Protein AF-U5S426-F1 (afdb_monomer)

Mean predicted aligned error: 4.06 Å

Structure (mmCIF, N/CA/C/O backbone):
data_AF-U5S426-F1
#
_entry.id   AF-U5S426-F1
#
loop_
_atom_site.group_PDB
_atom_site.id
_atom_site.type_symbol
_atom_site.label_atom_id
_atom_site.label_alt_id
_atom_site.label_comp_id
_atom_site.label_asym_id
_atom_site.label_entity_id
_atom_site.label_seq_id
_atom_site.pdbx_PDB_ins_code
_atom_site.Cartn_x
_atom_site.Cartn_y
_atom_site.Cartn_z
_atom_site.occupancy
_atom_site.B_iso_or_equiv
_atom_site.auth_seq_id
_atom_site.auth_comp_id
_atom_site.auth_asym_id
_atom_site.auth_atom_id
_atom_site.pdbx_PDB_model_num
ATOM 1 N N . LEU A 1 1 ? -4.060 -4.100 -27.455 1.00 95.88 1 LEU A N 1
ATOM 2 C CA . LEU A 1 1 ? -4.833 -3.205 -26.566 1.00 95.88 1 LEU A CA 1
ATOM 3 C C . LEU A 1 1 ? -4.532 -3.560 -25.115 1.00 95.88 1 LEU A C 1
ATOM 5 O O . LEU A 1 1 ? -4.058 -2.721 -24.366 1.00 95.88 1 LEU A O 1
ATOM 9 N N . ASP A 1 2 ? -4.716 -4.830 -24.790 1.00 97.31 2 ASP A N 1
ATOM 10 C CA . ASP A 1 2 ? -4.615 -5.487 -23.488 1.00 97.31 2 ASP A CA 1
ATOM 11 C C . ASP A 1 2 ? -3.316 -5.150 -22.739 1.00 97.31 2 ASP A C 1
ATOM 13 O O . ASP A 1 2 ? -3.371 -4.768 -21.579 1.00 97.31 2 ASP A O 1
ATOM 17 N N . GLU A 1 3 ? -2.159 -5.170 -23.410 1.00 97.69 3 GLU A N 1
ATOM 18 C CA . GLU A 1 3 ? -0.875 -4.784 -22.795 1.00 97.69 3 GLU A CA 1
ATOM 19 C C . GLU A 1 3 ? -0.825 -3.319 -22.332 1.00 97.69 3 GLU A C 1
ATOM 21 O O . GLU A 1 3 ? -0.208 -3.010 -21.317 1.00 97.69 3 GLU A O 1
ATOM 26 N N . ALA A 1 4 ? -1.503 -2.405 -23.034 1.00 98.19 4 ALA A N 1
ATOM 27 C CA . ALA A 1 4 ? -1.589 -1.003 -22.620 1.00 98.19 4 ALA A CA 1
ATOM 28 C C . ALA A 1 4 ? -2.577 -0.814 -21.455 1.00 98.19 4 ALA A C 1
ATOM 30 O O . ALA A 1 4 ? -2.339 0.018 -20.583 1.00 98.19 4 ALA A O 1
ATOM 31 N N . LEU A 1 5 ? -3.647 -1.619 -21.406 1.00 98.06 5 LEU A N 1
ATOM 32 C CA . LEU A 1 5 ? -4.554 -1.691 -20.256 1.00 98.06 5 LEU A CA 1
ATOM 33 C C . LEU A 1 5 ? -3.826 -2.241 -19.019 1.00 98.06 5 LEU A C 1
ATOM 35 O O . LEU A 1 5 ? -3.910 -1.648 -17.950 1.00 98.06 5 LEU A O 1
ATOM 39 N N . ASN A 1 6 ? -3.065 -3.325 -19.178 1.00 97.81 6 ASN A N 1
ATOM 40 C CA . ASN A 1 6 ? -2.233 -3.933 -18.140 1.00 97.81 6 ASN A CA 1
ATOM 41 C C . ASN A 1 6 ? -1.168 -2.944 -17.630 1.00 97.81 6 ASN A C 1
ATOM 43 O O . ASN A 1 6 ? -1.104 -2.679 -16.432 1.00 97.81 6 ASN A O 1
ATOM 47 N N . ALA A 1 7 ? -0.405 -2.307 -18.526 1.00 97.06 7 ALA A N 1
ATOM 48 C CA . ALA A 1 7 ? 0.576 -1.286 -18.153 1.00 97.06 7 ALA A CA 1
ATOM 49 C C . ALA A 1 7 ? -0.055 -0.095 -17.405 1.00 97.06 7 ALA A C 1
ATOM 51 O O . ALA A 1 7 ? 0.490 0.348 -16.397 1.00 97.06 7 ALA A O 1
ATOM 52 N N . GLY A 1 8 ? -1.219 0.392 -17.854 1.00 97.62 8 GLY A N 1
ATOM 53 C CA . GLY A 1 8 ? -1.959 1.452 -17.164 1.00 97.62 8 GLY A CA 1
ATOM 54 C C . GLY A 1 8 ? -2.484 1.026 -15.789 1.00 97.62 8 GLY A C 1
ATOM 55 O O . GLY A 1 8 ? -2.439 1.812 -14.847 1.00 97.62 8 GLY A O 1
ATOM 56 N N . ALA A 1 9 ? -2.928 -0.225 -15.647 1.00 97.62 9 ALA A N 1
ATOM 57 C CA . ALA A 1 9 ? -3.447 -0.754 -14.392 1.00 97.62 9 ALA A CA 1
ATOM 58 C C . ALA A 1 9 ? -2.362 -0.922 -13.315 1.00 97.62 9 ALA A C 1
ATOM 60 O O . ALA A 1 9 ? -2.622 -0.644 -12.148 1.00 97.62 9 ALA A O 1
ATOM 61 N N . TRP A 1 10 ? -1.141 -1.317 -13.690 1.00 95.75 10 TRP A N 1
ATOM 62 C CA . TRP A 1 10 ? 0.000 -1.447 -12.769 1.00 95.75 10 TRP A CA 1
ATOM 63 C C . TRP A 1 10 ? 0.750 -0.129 -12.480 1.00 95.75 10 TRP A C 1
ATOM 65 O O . TRP A 1 10 ? 1.661 -0.119 -11.648 1.00 95.75 10 TRP A O 1
ATOM 75 N N . ALA A 1 11 ? 0.405 0.974 -13.155 1.00 95.38 11 ALA A N 1
ATOM 76 C CA . ALA A 1 11 ? 1.208 2.199 -13.154 1.00 95.38 11 ALA A CA 1
ATOM 77 C C . ALA A 1 11 ? 1.465 2.776 -11.749 1.00 95.38 11 ALA A C 1
ATOM 79 O O . ALA A 1 11 ? 2.597 3.138 -11.436 1.00 95.38 11 ALA A O 1
ATOM 80 N N . VAL A 1 12 ? 0.458 2.818 -10.866 1.00 95.06 12 VAL A N 1
ATOM 81 C CA . VAL A 1 12 ? 0.627 3.418 -9.528 1.00 95.06 12 VAL A CA 1
ATOM 82 C C . VAL A 1 12 ? 1.546 2.570 -8.643 1.00 95.06 12 VAL A C 1
ATOM 84 O O . VAL A 1 12 ? 2.399 3.121 -7.944 1.00 95.06 12 VAL A O 1
ATOM 87 N N . GLU A 1 13 ? 1.447 1.239 -8.711 1.00 91.94 13 GLU A N 1
ATOM 88 C CA . GLU A 1 13 ? 2.306 0.349 -7.919 1.00 91.94 13 GLU A CA 1
ATOM 89 C C . GLU A 1 13 ? 3.783 0.403 -8.362 1.00 91.94 13 GLU A C 1
ATOM 91 O O . GLU A 1 13 ? 4.688 0.374 -7.518 1.00 91.94 13 GLU A O 1
ATOM 96 N N . PH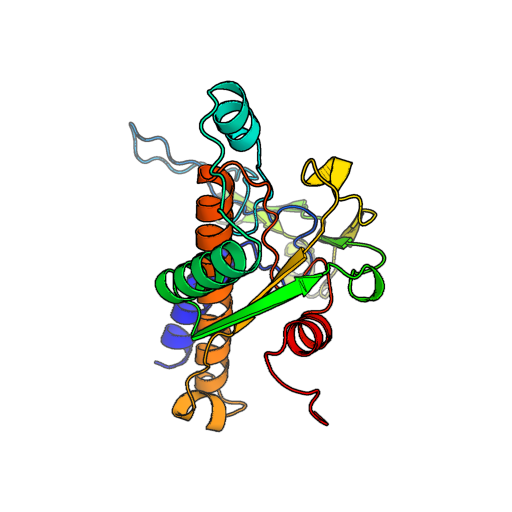E A 1 14 ? 4.047 0.523 -9.669 1.00 89.56 14 PHE A N 1
ATOM 97 C CA . PHE A 1 14 ? 5.416 0.636 -10.185 1.00 89.56 14 PHE A CA 1
ATOM 98 C C . PHE A 1 14 ? 6.024 2.037 -10.013 1.00 89.56 14 PHE A C 1
ATOM 100 O O . PHE A 1 14 ? 7.182 2.129 -9.601 1.00 89.56 14 PHE A O 1
ATOM 107 N N . ASP A 1 15 ? 5.272 3.108 -10.285 1.00 90.56 15 ASP A N 1
ATOM 108 C CA . ASP A 1 15 ? 5.817 4.474 -10.303 1.00 90.56 15 ASP A CA 1
ATOM 109 C C . ASP A 1 15 ? 5.769 5.176 -8.930 1.00 90.56 15 ASP A C 1
ATOM 111 O O . ASP A 1 15 ? 6.645 5.995 -8.636 1.00 90.56 15 ASP A O 1
ATOM 115 N N . TYR A 1 16 ? 4.788 4.855 -8.070 1.00 91.94 16 TYR A N 1
ATOM 116 C CA . TYR A 1 16 ? 4.516 5.607 -6.831 1.00 91.94 16 TYR A CA 1
ATOM 117 C C . TYR A 1 16 ? 4.506 4.770 -5.539 1.00 91.94 16 TYR A C 1
ATOM 119 O O . TYR A 1 16 ? 4.919 5.279 -4.492 1.00 91.94 16 TYR A O 1
ATOM 127 N N . SER A 1 17 ? 4.100 3.496 -5.562 1.00 88.00 17 SER A N 1
ATOM 128 C CA . SER A 1 17 ? 4.201 2.639 -4.366 1.00 88.00 17 SER A CA 1
ATOM 129 C C . SER A 1 17 ? 5.635 2.209 -4.052 1.00 88.00 17 SER A C 1
ATOM 131 O O . SER A 1 17 ? 6.032 2.217 -2.889 1.00 88.00 17 SER A O 1
ATOM 133 N N . GLY A 1 18 ? 6.406 1.815 -5.073 1.00 77.06 18 GLY A N 1
ATOM 134 C CA . GLY A 1 18 ? 7.733 1.201 -4.910 1.00 77.06 18 GLY A CA 1
ATOM 135 C C . GLY A 1 18 ? 7.744 -0.335 -4.961 1.00 77.06 18 GLY A C 1
ATOM 136 O O . GLY A 1 18 ? 8.669 -0.947 -4.432 1.00 77.06 18 GLY A O 1
ATOM 137 N N . PHE A 1 19 ? 6.734 -0.950 -5.592 1.00 72.75 19 PHE A N 1
ATOM 138 C CA . PHE A 1 19 ? 6.561 -2.397 -5.799 1.00 72.75 19 PHE A CA 1
ATOM 139 C C . PHE A 1 19 ? 6.779 -3.277 -4.551 1.00 72.75 19 PHE A C 1
ATOM 141 O O . PHE A 1 19 ? 7.810 -3.936 -4.362 1.00 72.75 19 PHE A O 1
ATOM 148 N N . ASN A 1 20 ? 5.768 -3.322 -3.690 1.00 70.31 20 ASN A N 1
ATOM 149 C CA . ASN A 1 20 ? 5.920 -3.766 -2.310 1.00 70.31 20 ASN A CA 1
ATOM 150 C C . ASN A 1 20 ? 5.863 -5.300 -2.111 1.00 70.31 20 ASN A C 1
ATOM 152 O O . ASN A 1 20 ? 6.147 -5.800 -1.028 1.00 70.31 20 ASN A O 1
ATOM 156 N N . ALA A 1 21 ? 5.574 -6.085 -3.156 1.00 61.72 21 ALA A N 1
ATOM 157 C CA . ALA A 1 21 ? 5.544 -7.554 -3.071 1.00 61.72 21 ALA A CA 1
ATOM 158 C C . ALA A 1 21 ? 6.927 -8.222 -2.981 1.00 61.72 21 ALA A C 1
ATOM 160 O O . ALA A 1 21 ? 7.046 -9.343 -2.493 1.00 61.72 21 ALA A O 1
ATOM 161 N N . ALA A 1 22 ? 7.984 -7.558 -3.452 1.00 51.78 22 ALA A N 1
ATOM 162 C CA . ALA A 1 22 ? 9.330 -8.120 -3.443 1.00 51.78 22 ALA A CA 1
ATOM 163 C C . ALA A 1 22 ? 10.361 -7.045 -3.097 1.00 51.78 22 ALA A C 1
ATOM 165 O O . ALA A 1 22 ? 11.009 -6.485 -3.983 1.00 51.78 22 ALA A O 1
ATOM 166 N N . GLY A 1 23 ? 10.542 -6.799 -1.801 1.00 55.59 23 GLY A N 1
ATOM 167 C CA . GLY A 1 23 ? 11.655 -6.002 -1.294 1.00 55.59 23 GLY A CA 1
ATOM 168 C C . GLY A 1 23 ? 11.353 -4.527 -1.031 1.00 55.59 23 GLY A C 1
ATOM 169 O O . GLY A 1 23 ? 12.242 -3.709 -1.271 1.00 55.59 23 GLY A O 1
ATOM 170 N N . GLY A 1 24 ? 10.156 -4.184 -0.544 1.00 64.06 24 GLY A N 1
ATOM 171 C CA . GLY A 1 24 ? 9.840 -2.821 -0.106 1.00 64.06 24 GLY A CA 1
ATOM 172 C C . GLY A 1 24 ? 10.566 -2.409 1.177 1.00 64.06 24 GLY A C 1
ATOM 173 O O . GLY A 1 24 ? 11.100 -1.302 1.235 1.00 64.06 24 GLY A O 1
ATOM 174 N N . GLY A 1 25 ? 10.676 -3.303 2.167 1.00 70.50 25 GLY A N 1
ATOM 175 C CA . GLY A 1 25 ? 11.249 -3.024 3.494 1.00 70.50 25 GLY A CA 1
ATOM 176 C C . GLY A 1 25 ? 10.447 -1.986 4.302 1.00 70.50 25 GLY A C 1
ATOM 177 O O . GLY A 1 25 ? 9.521 -1.386 3.761 1.00 70.50 25 GLY A O 1
ATOM 178 N N . PRO A 1 26 ? 10.816 -1.710 5.567 1.00 81.31 26 PRO A N 1
ATOM 179 C CA . PRO A 1 26 ? 10.081 -0.763 6.408 1.00 81.31 26 PRO A CA 1
ATOM 180 C C . PRO A 1 26 ? 9.995 0.629 5.759 1.00 81.31 26 PRO A C 1
ATOM 182 O O . PRO A 1 26 ? 11.024 1.264 5.502 1.00 81.31 26 PRO A O 1
ATOM 185 N N . GLY A 1 27 ? 8.771 1.079 5.466 1.00 77.62 27 GLY A N 1
ATOM 186 C CA . GLY A 1 27 ? 8.485 2.307 4.720 1.00 77.62 27 GLY A CA 1
ATOM 187 C C . GLY A 1 27 ? 8.996 2.262 3.273 1.00 77.62 27 GLY A C 1
ATOM 188 O O . GLY A 1 27 ? 10.138 2.646 3.020 1.00 77.62 27 GLY A O 1
ATOM 189 N N . SER A 1 28 ? 8.166 1.807 2.327 1.00 86.12 28 SER A N 1
ATOM 190 C CA . SER A 1 28 ? 8.514 1.644 0.899 1.00 86.12 28 SER A CA 1
ATOM 191 C C . SER A 1 28 ? 9.175 2.885 0.281 1.00 86.12 28 SER A C 1
ATOM 193 O O . SER A 1 28 ? 8.778 4.007 0.600 1.00 86.12 28 SER A O 1
ATOM 195 N N . VAL A 1 29 ? 10.104 2.706 -0.666 1.00 88.69 29 VAL A N 1
ATOM 196 C CA . VAL A 1 29 ? 10.789 3.813 -1.365 1.00 88.69 29 VAL A CA 1
ATOM 197 C C . VAL A 1 29 ? 10.655 3.728 -2.886 1.00 88.69 29 VAL A C 1
ATOM 199 O O . VAL A 1 29 ? 10.695 2.643 -3.463 1.00 88.69 29 VAL A O 1
ATOM 202 N N . ILE A 1 30 ? 10.562 4.891 -3.529 1.00 91.38 30 ILE A N 1
ATOM 203 C CA . ILE A 1 30 ? 10.605 5.081 -4.986 1.00 91.38 30 ILE A CA 1
ATOM 204 C C . ILE A 1 30 ? 11.870 5.853 -5.392 1.00 91.38 30 ILE A C 1
ATOM 206 O O . ILE A 1 30 ? 12.551 6.442 -4.549 1.00 91.38 30 ILE A O 1
ATOM 210 N N . THR A 1 31 ? 12.204 5.832 -6.688 1.00 92.25 31 THR A N 1
ATOM 211 C CA . THR A 1 31 ? 13.440 6.439 -7.232 1.00 92.25 31 THR A CA 1
ATOM 212 C C . THR A 1 31 ? 13.191 7.468 -8.354 1.00 92.25 31 THR A C 1
ATOM 214 O O . THR A 1 31 ? 13.692 7.303 -9.470 1.00 92.25 31 THR A O 1
ATOM 217 N N . PRO A 1 32 ? 12.396 8.531 -8.105 1.00 93.88 32 PRO A N 1
ATOM 218 C CA . PRO A 1 32 ? 12.113 9.566 -9.096 1.00 93.88 32 PRO A CA 1
ATOM 219 C C . PRO A 1 32 ? 13.352 10.395 -9.461 1.00 93.88 32 PRO A C 1
ATOM 221 O O . PRO A 1 32 ? 14.311 10.514 -8.698 1.00 93.88 32 PRO A O 1
ATOM 224 N N . TYR A 1 33 ? 13.284 11.037 -10.627 1.00 95.50 33 TYR A N 1
ATOM 225 C CA . TYR A 1 33 ? 14.252 12.041 -11.066 1.00 95.50 33 TYR A CA 1
ATOM 226 C C . TYR A 1 33 ? 13.719 13.435 -10.708 1.00 95.50 33 TYR A C 1
ATOM 228 O O . TYR A 1 33 ? 12.628 13.778 -11.172 1.00 95.50 33 TYR A O 1
ATOM 236 N N . PRO A 1 34 ? 14.442 14.246 -9.914 1.00 96.06 34 PRO A N 1
ATOM 237 C CA . PRO A 1 34 ? 14.042 15.620 -9.626 1.00 96.06 34 PRO A CA 1
ATOM 238 C C . PRO A 1 34 ? 13.840 16.451 -10.898 1.00 96.06 34 PRO A C 1
ATOM 240 O O . PRO A 1 34 ? 14.608 16.329 -11.854 1.00 96.06 34 PRO A O 1
ATOM 243 N N . ILE A 1 35 ? 12.830 17.320 -10.882 1.00 96.62 35 ILE A N 1
ATOM 244 C CA . ILE A 1 35 ? 12.556 18.300 -11.939 1.00 96.62 35 ILE A CA 1
ATOM 245 C C . ILE A 1 35 ? 12.819 19.690 -11.364 1.00 96.62 35 ILE A C 1
ATOM 247 O O . ILE A 1 35 ? 12.328 20.009 -10.281 1.00 96.62 35 ILE A O 1
ATOM 251 N N . ASN A 1 36 ? 13.584 20.521 -12.070 1.00 96.31 36 ASN A N 1
ATOM 252 C CA . ASN A 1 36 ? 13.767 21.922 -11.704 1.00 96.31 36 ASN A CA 1
ATOM 253 C C . ASN A 1 36 ? 12.490 22.714 -12.063 1.00 96.31 36 ASN A C 1
ATOM 255 O O . ASN A 1 36 ? 12.195 22.853 -13.252 1.00 96.31 36 ASN A O 1
ATOM 259 N N . PRO A 1 37 ? 11.739 23.270 -11.091 1.00 96.31 37 PRO A N 1
ATOM 260 C CA . PRO A 1 37 ? 10.465 23.940 -11.365 1.00 96.31 37 PRO A CA 1
ATOM 261 C C . PRO A 1 37 ? 10.613 25.252 -12.152 1.00 96.31 37 PRO A C 1
ATOM 263 O O . PRO A 1 37 ? 9.620 25.760 -12.663 1.00 96.31 37 PRO A O 1
ATOM 266 N N . MET A 1 38 ? 11.830 25.800 -12.265 1.00 97.75 38 MET A N 1
ATOM 267 C CA . MET A 1 38 ? 12.095 27.039 -13.008 1.00 97.75 38 MET A CA 1
ATOM 268 C C . MET A 1 38 ? 12.520 26.803 -14.464 1.00 97.75 38 MET A C 1
ATOM 270 O O . MET A 1 38 ? 12.438 27.731 -15.266 1.00 97.75 38 MET A O 1
ATOM 274 N N . THR A 1 39 ? 12.977 25.595 -14.818 1.00 97.38 39 THR A N 1
ATOM 275 C CA . THR A 1 39 ? 13.470 25.267 -16.174 1.00 97.38 39 THR A CA 1
ATOM 276 C C . THR A 1 39 ? 12.798 24.047 -16.810 1.00 97.38 39 THR A C 1
ATOM 278 O O . THR A 1 39 ? 12.993 23.803 -17.997 1.00 97.38 39 THR A O 1
ATOM 281 N N . ASN A 1 40 ? 12.011 23.275 -16.049 1.00 96.38 40 ASN A N 1
ATOM 282 C CA . ASN A 1 40 ? 11.496 21.944 -16.408 1.00 96.38 40 ASN A CA 1
ATOM 283 C C . ASN A 1 40 ? 12.577 20.904 -16.776 1.00 96.38 40 ASN A C 1
ATOM 285 O O . ASN A 1 40 ? 12.259 19.820 -17.269 1.00 96.38 40 ASN A O 1
ATOM 289 N N . GLU A 1 41 ? 13.853 21.182 -16.498 1.00 96.69 41 GLU A N 1
ATOM 290 C CA . GLU A 1 41 ? 14.933 20.215 -16.688 1.00 96.69 41 GLU A CA 1
ATOM 291 C C . GLU A 1 41 ? 14.800 19.069 -15.680 1.00 96.69 41 GLU A C 1
ATOM 293 O O . GLU A 1 41 ? 14.651 19.290 -14.475 1.00 96.69 41 GLU A O 1
ATOM 298 N N . ILE A 1 42 ? 14.874 17.835 -16.179 1.00 95.75 42 ILE A N 1
ATOM 299 C CA . ILE A 1 42 ? 14.791 16.618 -15.367 1.00 95.75 42 ILE A CA 1
ATOM 300 C C . ILE A 1 42 ? 16.205 16.084 -15.141 1.00 95.75 42 ILE A C 1
ATOM 302 O O . ILE A 1 42 ? 16.933 15.834 -16.103 1.00 95.75 42 ILE A O 1
ATOM 306 N N . ALA A 1 43 ? 16.580 15.868 -13.882 1.00 95.69 43 ALA A N 1
ATOM 307 C CA . ALA A 1 43 ? 17.900 15.378 -13.507 1.00 95.69 43 ALA A CA 1
ATOM 308 C C . ALA A 1 43 ? 18.223 14.001 -14.123 1.00 95.69 43 ALA A C 1
ATOM 310 O O . ALA A 1 43 ? 17.348 13.157 -14.327 1.00 95.69 43 ALA A O 1
ATOM 311 N N . ASN A 1 44 ? 19.513 13.750 -14.373 1.00 96.25 44 ASN A N 1
ATOM 312 C CA . ASN A 1 44 ? 19.995 12.441 -14.829 1.00 96.25 44 ASN A CA 1
ATOM 313 C C . ASN A 1 44 ? 20.255 11.450 -13.683 1.00 96.25 44 ASN A C 1
ATOM 315 O O . ASN A 1 44 ? 20.324 10.246 -13.930 1.00 96.25 44 ASN A O 1
ATOM 319 N N . GLU A 1 45 ? 20.371 11.937 -12.447 1.00 96.81 45 GLU A N 1
ATOM 320 C CA . GLU A 1 45 ? 20.495 11.114 -11.243 1.00 96.81 45 GLU A CA 1
ATOM 321 C C . GLU A 1 45 ? 19.143 11.058 -10.506 1.00 96.81 45 GLU A C 1
ATOM 323 O O . GLU A 1 45 ? 18.508 12.105 -10.337 1.00 96.81 45 GLU A O 1
ATOM 328 N N . PRO A 1 46 ? 18.676 9.873 -10.075 1.00 95.44 46 PRO A N 1
ATOM 329 C CA . PRO A 1 46 ? 17.470 9.736 -9.272 1.00 95.44 46 PRO A CA 1
ATOM 330 C C . PRO A 1 46 ? 17.762 9.996 -7.789 1.00 95.44 46 PRO A C 1
ATOM 332 O O . PRO A 1 46 ? 18.883 9.805 -7.314 1.00 95.44 46 PRO A O 1
ATOM 335 N N . VAL A 1 47 ? 16.726 10.350 -7.031 1.00 94.50 47 VAL A N 1
ATOM 336 C CA . VAL A 1 47 ? 16.760 10.417 -5.561 1.00 94.50 47 VAL A CA 1
ATOM 337 C C . VAL A 1 47 ? 15.887 9.314 -4.969 1.00 94.50 47 VAL A C 1
ATOM 339 O O . VAL A 1 47 ? 14.878 8.948 -5.562 1.00 94.50 47 VAL A O 1
ATOM 342 N N . MET A 1 48 ? 16.248 8.780 -3.800 1.00 90.81 48 MET A N 1
ATOM 343 C CA . MET A 1 48 ? 15.346 7.907 -3.039 1.00 90.81 48 MET A CA 1
ATOM 344 C C . MET A 1 48 ? 14.403 8.766 -2.196 1.00 90.81 48 MET A C 1
ATOM 346 O O . MET A 1 48 ? 14.870 9.574 -1.395 1.00 90.81 48 MET A O 1
ATOM 350 N N . VAL A 1 49 ? 13.093 8.568 -2.344 1.00 92.00 49 VAL A N 1
ATOM 351 C CA . VAL A 1 49 ? 12.062 9.192 -1.493 1.00 92.00 49 VAL A CA 1
ATOM 352 C C . VAL A 1 49 ? 11.024 8.148 -1.064 1.00 92.00 49 VAL A C 1
ATOM 354 O O . VAL A 1 49 ? 10.925 7.100 -1.710 1.00 92.00 49 VAL A O 1
ATOM 357 N N . PRO A 1 50 ? 10.250 8.383 0.010 1.00 90.88 50 PRO A N 1
ATOM 358 C CA . PRO A 1 50 ? 9.190 7.465 0.412 1.00 90.88 50 PRO A CA 1
ATOM 359 C C . PRO A 1 50 ? 8.102 7.336 -0.668 1.00 90.88 50 PRO A C 1
ATOM 361 O O . PRO A 1 50 ? 7.677 8.333 -1.249 1.00 90.88 50 PRO A O 1
ATOM 364 N N . GLY A 1 51 ? 7.658 6.105 -0.921 1.00 92.44 51 GLY A N 1
ATOM 365 C CA . GLY A 1 51 ? 6.494 5.786 -1.753 1.00 92.44 51 GLY A CA 1
ATOM 366 C C . GLY A 1 51 ? 5.183 5.818 -0.958 1.00 92.44 51 GLY A C 1
ATOM 367 O O . GLY A 1 51 ? 5.133 6.315 0.170 1.00 92.44 51 GLY A O 1
ATOM 368 N N . LEU A 1 52 ? 4.110 5.257 -1.519 1.00 93.81 52 LEU A N 1
ATOM 369 C CA . LEU A 1 52 ? 2.778 5.272 -0.891 1.00 93.81 52 LEU A CA 1
ATOM 370 C C . LEU A 1 52 ? 2.714 4.537 0.464 1.00 93.81 52 LEU A C 1
ATOM 372 O O . LEU A 1 52 ? 2.055 5.023 1.384 1.00 93.81 52 LEU A O 1
ATOM 376 N N . TYR A 1 53 ? 3.470 3.452 0.665 1.00 93.31 53 TYR A N 1
ATOM 377 C CA . TYR A 1 53 ? 3.547 2.754 1.959 1.00 93.31 53 TYR A CA 1
ATOM 378 C C . TYR A 1 53 ? 4.565 3.398 2.930 1.00 93.31 53 TYR A C 1
ATOM 380 O O . TYR A 1 53 ? 5.264 2.714 3.675 1.00 93.31 53 TYR A O 1
ATOM 388 N N . ASN A 1 54 ? 4.691 4.731 2.924 1.00 91.56 54 ASN A N 1
ATOM 389 C CA . ASN A 1 54 ? 5.575 5.464 3.837 1.00 91.56 54 ASN A CA 1
ATOM 390 C C . ASN A 1 54 ? 5.102 5.379 5.297 1.00 91.56 54 ASN A C 1
ATOM 392 O O . ASN A 1 54 ? 3.907 5.433 5.591 1.00 91.56 54 ASN A O 1
ATOM 396 N N . TRP A 1 55 ? 6.048 5.294 6.234 1.00 93.31 55 TRP A N 1
ATOM 397 C CA . TRP A 1 55 ? 5.779 5.204 7.680 1.00 93.31 55 TRP A CA 1
ATOM 398 C C . TRP A 1 55 ? 6.031 6.529 8.420 1.00 93.31 55 TRP A C 1
ATOM 400 O O . TRP A 1 55 ? 6.137 6.539 9.644 1.00 93.31 55 TRP A O 1
ATOM 410 N N . ASP A 1 56 ? 6.113 7.650 7.693 1.00 91.81 56 ASP A N 1
ATOM 411 C CA . ASP A 1 56 ? 6.396 8.957 8.290 1.00 91.81 56 ASP A CA 1
ATOM 412 C C . ASP A 1 56 ? 5.230 9.451 9.158 1.00 91.81 56 ASP A C 1
ATOM 414 O O . ASP A 1 56 ? 4.154 9.817 8.678 1.00 91.81 56 ASP A O 1
ATOM 418 N N . ASN A 1 57 ? 5.473 9.442 10.463 1.00 95.00 57 ASN A N 1
ATOM 419 C CA . ASN A 1 57 ? 4.536 9.805 11.509 1.00 95.00 57 ASN A CA 1
ATOM 420 C C . ASN A 1 57 ? 4.878 11.160 12.171 1.00 95.00 57 ASN A C 1
ATOM 422 O O . ASN A 1 57 ? 4.271 11.484 13.191 1.00 95.00 57 ASN A O 1
ATOM 426 N N . ILE A 1 58 ? 5.811 11.960 11.630 1.00 90.12 58 ILE A N 1
ATOM 427 C CA . ILE A 1 58 ? 6.335 13.179 12.287 1.00 90.12 58 ILE A CA 1
ATOM 428 C C . ILE A 1 58 ? 5.241 14.192 12.677 1.00 90.12 58 ILE A C 1
ATOM 430 O O . ILE A 1 58 ? 5.235 14.713 13.792 1.00 90.12 58 ILE A O 1
ATOM 434 N N . ASP A 1 59 ? 4.251 14.388 11.804 1.00 90.56 59 ASP A N 1
ATOM 435 C CA . ASP A 1 59 ? 3.091 15.265 12.018 1.00 90.56 59 ASP A CA 1
ATOM 436 C C . ASP A 1 59 ? 2.247 14.898 13.250 1.00 90.56 59 ASP A C 1
ATOM 438 O O . ASP A 1 59 ? 1.539 15.742 13.803 1.00 90.56 59 ASP A O 1
ATOM 442 N N . VAL A 1 60 ? 2.283 13.634 13.679 1.00 96.25 60 VAL A N 1
ATOM 443 C CA . VAL A 1 60 ? 1.385 13.113 14.714 1.00 96.25 60 VAL A CA 1
ATOM 444 C C . VAL A 1 60 ? 1.702 13.700 16.088 1.00 96.25 60 VAL A C 1
ATOM 446 O O . VAL A 1 60 ? 0.771 13.997 16.842 1.00 96.25 60 VAL A O 1
ATOM 449 N N . GLU A 1 61 ? 2.978 13.951 16.396 1.00 91.56 61 GLU A N 1
ATOM 450 C CA . GLU A 1 61 ? 3.335 14.615 17.657 1.00 91.56 61 GLU A CA 1
ATOM 451 C C . GLU A 1 61 ? 2.964 16.096 17.626 1.00 91.56 61 GLU A C 1
ATOM 453 O O . GLU A 1 61 ? 2.473 16.608 18.628 1.00 91.56 61 GLU A O 1
ATOM 458 N N . SER A 1 62 ? 3.067 16.767 16.476 1.00 92.81 62 SER A N 1
ATOM 459 C CA . SER A 1 62 ? 2.576 18.143 16.312 1.00 92.81 62 SER A CA 1
ATOM 460 C C . SER A 1 62 ? 1.070 18.242 16.592 1.00 92.81 62 SER A C 1
ATOM 462 O O . SER A 1 62 ? 0.637 19.131 17.327 1.00 92.81 62 SER A O 1
ATOM 464 N N . VAL A 1 63 ? 0.269 17.293 16.085 1.00 94.25 63 VAL A N 1
ATOM 465 C CA . VAL A 1 63 ? -1.179 17.198 16.366 1.00 94.25 63 VAL A CA 1
ATOM 466 C C . VAL A 1 63 ? -1.450 16.919 17.854 1.00 94.25 63 VAL A C 1
ATOM 468 O O . VAL A 1 63 ? -2.367 17.499 18.438 1.00 94.25 63 VAL A O 1
ATOM 471 N N . ARG A 1 64 ? -0.651 16.067 18.510 1.00 94.50 64 ARG A N 1
ATOM 472 C CA . ARG A 1 64 ? -0.794 15.764 19.949 1.00 94.50 64 ARG A CA 1
ATOM 473 C C . ARG A 1 64 ? -0.396 16.938 20.844 1.00 94.50 64 ARG A C 1
ATOM 475 O O . ARG A 1 64 ? -1.139 17.253 21.769 1.00 94.50 64 ARG A O 1
ATOM 482 N N . GLN A 1 65 ? 0.723 17.600 20.558 1.00 93.81 65 GLN A N 1
ATOM 483 C CA . GLN A 1 65 ? 1.239 18.752 21.308 1.00 93.81 65 GLN A CA 1
ATOM 484 C C . GLN A 1 65 ? 0.296 19.960 21.226 1.00 93.81 65 GLN A C 1
ATOM 486 O O . GLN A 1 65 ? 0.122 20.668 22.213 1.00 93.81 65 GLN A O 1
ATOM 491 N N . GLN A 1 66 ? -0.385 20.149 20.091 1.00 95.31 66 GLN A N 1
ATOM 492 C CA . GLN A 1 66 ? -1.440 21.158 19.929 1.00 95.31 66 GLN A CA 1
ATOM 493 C C . GLN A 1 66 ? -2.777 20.771 20.598 1.00 95.31 66 GLN A C 1
ATOM 495 O O . GLN A 1 66 ? -3.757 21.503 20.478 1.00 95.31 66 GLN A O 1
ATOM 500 N N . GLY A 1 67 ? -2.859 19.615 21.271 1.00 95.19 67 GLY A N 1
ATOM 501 C CA . GLY A 1 67 ? -4.087 19.109 21.896 1.00 95.19 67 GLY A CA 1
ATOM 502 C C . GLY A 1 67 ? -5.150 18.608 20.906 1.00 95.19 67 GLY A C 1
ATOM 503 O O . GLY A 1 67 ? -6.256 18.273 21.322 1.00 95.19 67 GLY A O 1
ATOM 504 N N . GLN A 1 68 ? -4.827 18.527 19.612 1.00 96.38 68 GLN A N 1
ATOM 505 C CA . GLN A 1 68 ? -5.765 18.242 18.518 1.00 96.38 68 GLN A CA 1
ATOM 506 C C . GLN A 1 68 ? -5.990 16.743 18.256 1.00 96.38 68 GLN A C 1
ATOM 508 O O . GLN A 1 68 ? -6.805 16.398 17.402 1.00 96.38 68 GLN A O 1
ATOM 513 N N . GLN A 1 69 ? -5.307 15.836 18.971 1.00 97.56 69 GLN A N 1
ATOM 514 C CA . GLN A 1 69 ? -5.551 14.396 18.821 1.00 97.56 69 GLN A CA 1
ATOM 515 C C . GLN A 1 69 ? -7.023 14.072 19.108 1.00 97.56 69 GLN A C 1
ATOM 517 O O . GLN A 1 69 ? -7.502 14.243 20.233 1.00 97.56 69 GLN A O 1
ATOM 522 N N . TRP A 1 70 ? -7.704 13.525 18.103 1.00 97.81 70 TRP A N 1
ATOM 523 C CA . TRP A 1 70 ? -9.114 13.174 18.174 1.00 97.81 70 TRP A CA 1
ATOM 524 C C . TRP A 1 70 ? -9.383 12.150 19.279 1.00 97.81 70 TRP A C 1
ATOM 526 O O . TRP A 1 70 ? -8.612 11.210 19.482 1.00 97.81 70 TRP A O 1
ATOM 536 N N . LYS A 1 71 ? -10.501 12.316 19.991 1.00 97.44 71 LYS A N 1
ATOM 537 C CA . LYS A 1 71 ? -10.929 11.423 21.072 1.00 97.44 71 LYS A CA 1
ATOM 538 C C . LYS A 1 71 ? -12.278 10.808 20.707 1.00 97.44 71 LYS A C 1
ATOM 540 O O . LYS A 1 71 ? -13.318 11.447 20.847 1.00 97.44 71 LYS A O 1
ATOM 545 N N . PHE A 1 72 ? -12.260 9.563 20.236 1.00 96.94 72 PHE A N 1
ATOM 546 C CA . PHE A 1 72 ? -13.485 8.773 20.083 1.00 96.94 72 PHE A CA 1
ATOM 547 C C . PHE A 1 72 ? -14.120 8.509 21.454 1.00 96.94 72 PHE A C 1
ATOM 549 O O . PHE A 1 72 ? -13.412 8.238 22.425 1.00 96.94 72 PHE A O 1
ATOM 556 N N . LYS A 1 73 ? -15.453 8.542 21.526 1.00 97.25 73 LYS A N 1
ATOM 557 C CA . LYS A 1 73 ? -16.223 8.323 22.763 1.00 97.25 73 LYS A CA 1
ATOM 558 C C . LYS A 1 73 ? -16.112 6.884 23.270 1.00 97.25 73 LYS A C 1
ATOM 560 O O . LYS A 1 73 ? -16.217 6.645 24.468 1.00 97.25 73 LYS A O 1
ATOM 565 N N . SER A 1 74 ? -15.921 5.927 22.361 1.00 98.06 74 SER A N 1
ATOM 566 C CA . SER A 1 74 ? -15.761 4.507 22.678 1.00 98.06 74 SER A CA 1
ATOM 567 C C . SER A 1 74 ? -15.000 3.756 21.574 1.00 98.06 74 SER A C 1
ATOM 569 O O . SER A 1 74 ? -14.738 4.303 20.497 1.00 98.06 74 SER A O 1
ATOM 571 N N . LYS A 1 75 ? -14.651 2.484 21.820 1.00 96.00 75 LYS A N 1
ATOM 572 C CA . LYS A 1 75 ? -13.993 1.617 20.821 1.00 96.00 75 LYS A CA 1
ATOM 573 C C . LYS A 1 75 ? -14.927 1.280 19.655 1.00 96.00 75 LYS A C 1
ATOM 575 O O . LYS A 1 75 ? -14.474 1.103 18.528 1.00 96.00 75 LYS A O 1
ATOM 580 N N . GLU A 1 76 ? -16.224 1.222 19.922 1.00 97.56 76 GLU A N 1
ATOM 581 C CA . GLU A 1 76 ? -17.288 0.907 18.971 1.00 97.56 76 GLU A CA 1
ATOM 582 C C . GLU A 1 76 ? -17.516 2.091 18.024 1.00 97.56 76 GLU A C 1
ATOM 584 O O . GLU A 1 76 ? -17.616 1.897 16.812 1.00 97.56 76 GLU A O 1
ATOM 589 N N . GLU A 1 77 ? -17.503 3.326 18.547 1.00 97.94 77 GLU A N 1
ATOM 590 C CA . GLU A 1 77 ? -17.495 4.536 17.716 1.00 97.94 77 GLU A CA 1
ATOM 591 C C . GLU A 1 77 ? -16.225 4.606 16.857 1.00 97.94 77 GLU A C 1
ATOM 593 O O . GLU A 1 77 ? -16.330 4.797 15.646 1.00 97.94 77 GLU A O 1
ATOM 598 N N . ALA A 1 78 ? -15.045 4.379 17.450 1.00 97.81 78 ALA A N 1
ATOM 599 C CA . ALA A 1 78 ? -13.778 4.358 16.720 1.00 97.81 78 ALA A CA 1
ATOM 600 C C . ALA A 1 78 ? -13.794 3.332 15.576 1.00 97.81 78 ALA A C 1
ATOM 602 O O . ALA A 1 78 ? -13.510 3.679 14.432 1.00 97.81 78 ALA A O 1
ATOM 603 N N . SER A 1 79 ? -14.200 2.090 15.856 1.00 97.75 79 SER A N 1
ATOM 604 C CA . SER A 1 79 ? -14.302 1.017 14.861 1.00 97.75 79 SER A CA 1
ATOM 605 C C . SER A 1 79 ? -15.273 1.379 13.731 1.00 97.75 79 SER A C 1
ATOM 607 O O . SER A 1 79 ? -14.921 1.290 12.554 1.00 97.75 79 SER A O 1
ATOM 609 N N . LYS A 1 80 ? -16.468 1.884 14.070 1.00 98.31 80 LYS A N 1
ATOM 610 C CA . LYS A 1 80 ? -17.481 2.309 13.091 1.00 98.31 80 LYS A CA 1
ATOM 611 C C . LYS A 1 80 ? -16.999 3.471 12.216 1.00 98.31 80 LYS A C 1
ATOM 613 O O . LYS A 1 80 ? -17.228 3.452 11.008 1.00 98.31 80 LYS A O 1
ATOM 618 N N . MET A 1 81 ? -16.342 4.473 12.803 1.00 98.50 81 MET A N 1
ATOM 619 C CA . MET A 1 81 ? -15.834 5.636 12.070 1.00 98.50 81 MET A CA 1
ATOM 620 C C . MET A 1 81 ? -14.633 5.283 11.190 1.00 98.50 81 MET A C 1
ATOM 622 O O . MET A 1 81 ? -14.623 5.668 10.025 1.00 98.50 81 MET A O 1
ATOM 626 N N . VAL A 1 82 ? -13.663 4.517 11.699 1.00 98.50 82 VAL A N 1
ATOM 627 C CA . VAL A 1 82 ? -12.467 4.109 10.941 1.00 98.50 82 VAL A CA 1
ATOM 628 C C . VAL A 1 82 ? -12.836 3.184 9.781 1.00 98.50 82 VAL A C 1
ATOM 630 O O . VAL A 1 82 ? -12.378 3.422 8.668 1.00 98.50 82 VAL A O 1
ATOM 633 N N . LYS A 1 83 ? -13.728 2.200 9.980 1.00 98.75 83 LYS A N 1
ATOM 634 C CA . LYS A 1 83 ? -14.226 1.357 8.877 1.00 98.75 83 LYS A CA 1
ATOM 635 C C . LYS A 1 83 ? -14.975 2.175 7.821 1.00 98.75 83 LYS A C 1
ATOM 637 O O . LYS A 1 83 ? -14.706 2.020 6.635 1.00 98.75 83 LYS A O 1
ATOM 642 N N . LYS A 1 84 ? -15.863 3.095 8.230 1.00 98.62 84 LYS A N 1
ATOM 643 C CA . LYS A 1 84 ? -16.572 3.971 7.279 1.00 98.62 84 LYS A CA 1
ATOM 644 C C . LYS A 1 84 ? -15.614 4.893 6.513 1.00 98.62 84 LYS A C 1
ATOM 646 O O . LYS A 1 84 ? -15.834 5.127 5.329 1.00 98.62 84 LYS A O 1
ATOM 651 N N . ALA A 1 85 ? -14.567 5.400 7.166 1.00 98.75 85 ALA A N 1
ATOM 652 C CA . ALA A 1 85 ? -13.535 6.202 6.516 1.00 98.75 85 ALA A CA 1
ATOM 653 C C . ALA A 1 85 ? -12.719 5.374 5.513 1.00 98.75 85 ALA A C 1
ATOM 655 O O . ALA A 1 85 ? -12.546 5.818 4.386 1.00 98.75 85 ALA A O 1
ATOM 656 N N . ALA A 1 86 ? -12.294 4.158 5.871 1.00 98.75 86 ALA A N 1
ATOM 657 C CA . ALA A 1 86 ? -11.597 3.255 4.954 1.00 98.75 86 ALA A CA 1
ATOM 658 C C . ALA A 1 86 ? -12.417 2.990 3.681 1.00 98.75 86 ALA A C 1
ATOM 660 O O . ALA A 1 86 ? -11.899 3.156 2.578 1.00 98.75 86 ALA A O 1
ATOM 661 N N . CYS A 1 87 ? -13.713 2.691 3.820 1.00 98.75 87 CYS A N 1
ATOM 662 C CA . CYS A 1 87 ? -14.575 2.488 2.658 1.00 98.75 87 CYS A CA 1
ATOM 663 C C . CYS A 1 87 ? -14.781 3.764 1.830 1.00 98.75 87 CYS A C 1
ATOM 665 O O . CYS A 1 87 ? -14.670 3.730 0.610 1.00 98.75 87 CYS A O 1
ATOM 667 N N . PHE A 1 88 ? -14.982 4.919 2.473 1.00 98.75 88 PHE A N 1
ATOM 668 C CA . PHE A 1 88 ? -15.061 6.210 1.774 1.00 98.75 88 PHE A CA 1
ATOM 669 C C . PHE A 1 88 ? -13.774 6.570 1.004 1.00 98.75 88 PHE A C 1
ATOM 671 O O . PHE A 1 88 ? -13.836 7.272 -0.002 1.00 98.75 88 PHE A O 1
ATOM 678 N N . LEU A 1 89 ? -12.612 6.098 1.462 1.00 98.75 89 LEU A N 1
ATOM 679 C CA . LEU A 1 89 ? -11.313 6.358 0.835 1.00 98.75 89 LEU A CA 1
ATOM 680 C C . LEU A 1 89 ? -10.971 5.386 -0.312 1.00 98.75 89 LEU A C 1
ATOM 682 O O . LEU A 1 89 ? -10.022 5.665 -1.051 1.00 98.75 89 LEU A O 1
ATOM 686 N N . GLY A 1 90 ? -11.752 4.312 -0.492 1.00 98.44 90 GLY A N 1
ATOM 687 C CA . GLY A 1 90 ? -11.674 3.399 -1.639 1.00 98.44 90 GLY A CA 1
ATOM 688 C C . GLY A 1 90 ? -11.617 1.899 -1.321 1.00 98.44 90 GLY A C 1
ATOM 689 O O . GLY A 1 90 ? -11.305 1.134 -2.223 1.00 98.44 90 GLY A O 1
ATOM 690 N N . ALA A 1 91 ? -11.866 1.468 -0.078 1.00 98.69 91 ALA A N 1
ATOM 691 C CA . ALA A 1 91 ? -11.943 0.044 0.273 1.00 98.69 91 ALA A CA 1
ATOM 692 C C . ALA A 1 91 ? -13.363 -0.537 0.137 1.00 98.69 91 ALA A C 1
ATOM 694 O O . ALA A 1 91 ? -14.312 0.004 0.703 1.00 98.69 91 ALA A O 1
ATOM 695 N N . ASP A 1 92 ? -13.508 -1.704 -0.482 1.00 98.56 92 ASP A N 1
ATOM 696 C CA . ASP A 1 92 ? -14.820 -2.345 -0.641 1.00 98.56 92 ASP A CA 1
ATOM 697 C C . ASP A 1 92 ? -15.304 -2.987 0.672 1.00 98.56 92 ASP A C 1
ATOM 699 O O . ASP A 1 92 ? -16.481 -2.901 1.026 1.00 98.56 92 ASP A O 1
ATOM 703 N N . LEU A 1 93 ? -14.379 -3.534 1.473 1.00 98.44 93 LEU A N 1
ATOM 704 C CA . LEU A 1 93 ? -14.632 -3.992 2.847 1.00 98.44 93 LEU A CA 1
ATOM 705 C C . LEU A 1 93 ? -13.517 -3.540 3.800 1.00 98.44 93 LEU A C 1
ATOM 707 O O . LEU A 1 93 ? -12.356 -3.444 3.410 1.00 98.44 93 LEU A O 1
ATOM 711 N N . ALA A 1 94 ? -13.857 -3.323 5.078 1.00 98.62 94 ALA A N 1
ATOM 712 C CA . ALA A 1 94 ? -12.908 -2.922 6.120 1.00 98.62 94 ALA A CA 1
ATOM 713 C C . ALA A 1 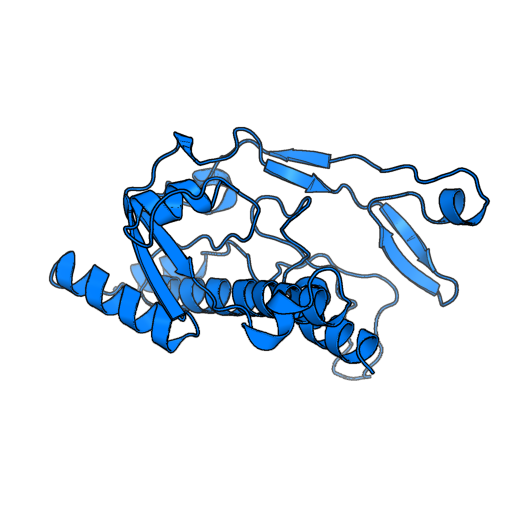94 ? -13.077 -3.727 7.427 1.00 98.62 94 ALA A C 1
ATOM 715 O O . ALA A 1 94 ? -14.137 -3.751 8.065 1.00 98.62 94 ALA A O 1
ATOM 716 N N . GLY A 1 95 ? -11.992 -4.369 7.853 1.00 98.56 95 GLY A N 1
ATOM 717 C CA . GLY A 1 95 ? -11.833 -5.174 9.060 1.00 98.56 95 GLY A CA 1
ATOM 718 C C . GLY A 1 95 ? -10.901 -4.494 10.066 1.00 98.56 95 GLY A C 1
ATOM 719 O O . GLY A 1 95 ? -10.028 -3.716 9.691 1.00 98.56 95 GLY A O 1
ATOM 720 N N . ILE A 1 96 ? -11.086 -4.769 11.360 1.00 98.69 96 ILE A N 1
ATOM 721 C CA . ILE A 1 96 ? -10.169 -4.310 12.415 1.00 98.69 96 ILE A CA 1
ATOM 722 C C . ILE A 1 96 ? -10.012 -5.442 13.426 1.00 98.69 96 ILE A C 1
ATOM 724 O O . ILE A 1 96 ? -11.013 -5.944 13.935 1.00 98.69 96 ILE A O 1
ATOM 728 N N . ALA A 1 97 ? -8.770 -5.797 13.740 1.00 98.25 97 ALA A N 1
ATOM 729 C CA . ALA A 1 97 ? -8.413 -6.796 14.742 1.00 98.25 97 ALA A CA 1
ATOM 730 C C . ALA A 1 97 ? -7.395 -6.229 15.748 1.00 98.25 97 ALA A C 1
ATOM 732 O O . ALA A 1 97 ? -6.726 -5.235 15.448 1.00 98.25 97 ALA A O 1
ATOM 733 N N . PRO A 1 98 ? -7.216 -6.858 16.926 1.00 98.19 98 PRO A N 1
ATOM 734 C CA . PRO A 1 98 ? -5.978 -6.723 17.690 1.00 98.19 98 PRO A CA 1
ATOM 735 C C . PRO A 1 98 ? -4.773 -7.070 16.807 1.00 98.19 98 PRO A C 1
ATOM 737 O O . PRO A 1 98 ? -4.882 -7.924 15.928 1.00 98.19 98 PRO A O 1
ATOM 740 N N . TYR A 1 99 ? -3.634 -6.423 17.033 1.00 97.88 99 TYR A N 1
ATOM 741 C CA . TYR A 1 99 ? -2.391 -6.799 16.360 1.00 97.88 99 TYR A CA 1
ATOM 742 C C . TYR A 1 99 ? -1.868 -8.127 16.931 1.00 97.88 99 TYR A C 1
ATOM 744 O O . TYR A 1 99 ? -1.838 -8.302 18.149 1.00 97.88 99 TYR A O 1
ATOM 752 N N . ASP A 1 100 ? -1.448 -9.041 16.056 1.00 97.56 100 ASP A N 1
ATOM 753 C CA . ASP A 1 100 ? -0.888 -10.347 16.411 1.00 97.56 100 ASP A CA 1
ATOM 754 C C . ASP A 1 100 ? 0.452 -10.533 15.690 1.00 97.56 100 ASP A C 1
ATOM 756 O O . ASP A 1 100 ? 0.529 -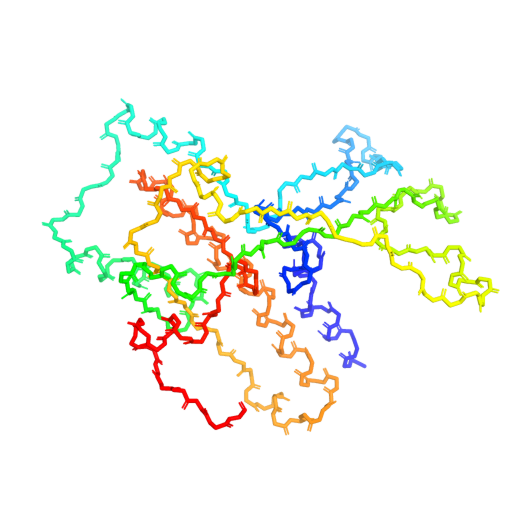10.544 14.459 1.00 97.56 100 ASP A O 1
ATOM 760 N N . GLU A 1 101 ? 1.527 -10.645 16.470 1.00 96.19 101 GLU A N 1
ATOM 761 C CA . GLU A 1 101 ? 2.897 -10.718 15.960 1.00 96.19 101 GLU A CA 1
ATOM 762 C C . GLU A 1 101 ? 3.195 -12.017 15.194 1.00 96.19 101 GLU A C 1
ATOM 764 O O . GLU A 1 101 ? 4.100 -12.026 14.362 1.00 96.19 101 GLU A O 1
ATOM 769 N N . ARG A 1 102 ? 2.385 -13.076 15.361 1.00 96.94 102 ARG A N 1
ATOM 770 C CA . ARG A 1 102 ? 2.536 -14.353 14.634 1.00 96.94 102 ARG A CA 1
ATOM 771 C C . ARG A 1 102 ? 2.323 -14.222 13.125 1.00 96.94 102 ARG A C 1
ATOM 773 O O . ARG A 1 102 ? 2.784 -15.072 12.371 1.00 96.94 102 ARG A O 1
ATOM 780 N N . TRP A 1 103 ? 1.633 -13.169 12.687 1.00 96.19 103 TRP A N 1
ATOM 781 C CA . TRP A 1 103 ? 1.404 -12.870 11.270 1.00 96.19 103 TRP A CA 1
ATOM 782 C C . TRP A 1 103 ? 2.424 -11.885 10.690 1.00 96.19 103 TRP A C 1
ATOM 784 O O . TRP A 1 103 ? 2.315 -11.520 9.525 1.00 96.19 103 TRP A O 1
ATOM 794 N N . THR A 1 104 ? 3.404 -11.434 11.474 1.00 94.88 104 THR A N 1
ATOM 795 C CA . THR A 1 104 ? 4.482 -10.549 11.006 1.00 94.88 104 THR A CA 1
ATOM 796 C C . THR A 1 104 ? 5.636 -11.396 10.482 1.00 94.88 104 THR A C 1
ATOM 798 O O . THR A 1 104 ? 5.985 -12.407 11.091 1.00 94.88 104 THR A O 1
ATOM 801 N N . TYR A 1 105 ? 6.256 -11.008 9.365 1.00 93.38 105 TYR A N 1
ATOM 802 C CA . TYR A 1 105 ? 7.449 -11.715 8.896 1.00 93.38 105 TYR A CA 1
ATOM 803 C C . TYR A 1 105 ? 8.600 -11.528 9.893 1.00 93.38 105 TYR A C 1
ATOM 805 O O . TYR A 1 105 ? 8.879 -10.411 10.325 1.00 93.38 105 TYR A O 1
ATOM 813 N N . SER A 1 106 ? 9.309 -12.613 10.214 1.00 92.88 106 SER A N 1
ATOM 814 C CA . SER A 1 106 ? 10.451 -12.608 11.144 1.00 92.88 106 SER A CA 1
ATOM 815 C C . SER A 1 106 ? 11.644 -11.777 10.663 1.00 92.88 106 SER A C 1
ATOM 817 O O . SER A 1 106 ? 12.530 -11.456 11.447 1.00 92.88 106 SER A O 1
ATOM 819 N N . THR A 1 107 ? 11.685 -11.421 9.380 1.00 91.50 107 THR A N 1
ATOM 820 C CA . THR A 1 107 ? 12.650 -10.481 8.809 1.00 91.50 107 THR A CA 1
ATOM 821 C C . THR A 1 107 ? 12.007 -9.790 7.612 1.00 91.50 107 THR A C 1
ATOM 823 O O . THR A 1 107 ? 11.433 -10.449 6.744 1.00 91.50 107 THR A O 1
ATOM 826 N N . TRP A 1 108 ? 12.136 -8.470 7.520 1.00 90.12 108 TRP A N 1
ATOM 827 C CA . TRP A 1 108 ? 11.743 -7.695 6.347 1.00 90.12 108 TRP A CA 1
ATOM 828 C C . TRP A 1 108 ? 12.927 -7.549 5.387 1.00 90.12 108 TRP A C 1
ATOM 830 O O . TRP A 1 108 ? 14.076 -7.398 5.805 1.00 90.12 108 TRP A O 1
ATOM 840 N N . GLY A 1 109 ? 12.654 -7.596 4.084 1.00 86.94 109 GLY A N 1
ATOM 841 C CA . GLY A 1 109 ? 13.666 -7.446 3.039 1.00 86.94 109 GLY A CA 1
ATOM 842 C C . GLY A 1 109 ? 13.487 -6.151 2.254 1.00 86.94 109 GLY A C 1
ATOM 843 O O . GLY A 1 109 ? 12.365 -5.817 1.882 1.00 86.94 109 GLY A O 1
ATOM 844 N N . ARG A 1 110 ? 14.590 -5.470 1.923 1.00 87.44 110 ARG A N 1
ATOM 845 C CA . ARG A 1 110 ? 14.648 -4.470 0.841 1.00 87.44 110 ARG A CA 1
ATOM 846 C C . ARG A 1 110 ? 15.640 -4.936 -0.215 1.00 87.44 110 ARG A C 1
ATOM 848 O O . ARG A 1 110 ? 16.734 -5.367 0.141 1.00 87.44 110 ARG A O 1
ATOM 855 N N . LYS A 1 111 ? 15.292 -4.878 -1.502 1.00 87.06 111 LYS A N 1
ATOM 856 C CA . LYS A 1 111 ? 16.259 -5.159 -2.585 1.00 87.06 111 LYS A CA 1
ATOM 857 C C . LYS A 1 111 ? 17.444 -4.190 -2.483 1.00 87.06 111 LYS A C 1
ATOM 859 O O . LYS A 1 111 ? 17.238 -3.032 -2.137 1.00 87.06 111 LYS A O 1
ATOM 864 N N . ILE A 1 112 ? 18.663 -4.632 -2.794 1.00 89.25 112 ILE A N 1
ATOM 865 C CA . ILE A 1 112 ? 19.838 -3.744 -2.847 1.00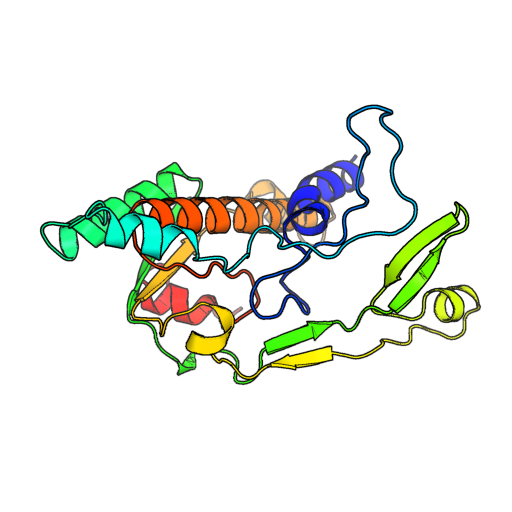 89.25 112 ILE A CA 1
ATOM 866 C C . ILE A 1 112 ? 19.996 -3.226 -4.286 1.00 89.25 112 ILE A C 1
ATOM 868 O O . ILE A 1 112 ? 20.441 -3.986 -5.144 1.00 89.25 112 ILE A O 1
ATOM 872 N N . PRO A 1 113 ? 19.638 -1.968 -4.605 1.00 89.38 113 PRO A N 1
ATOM 873 C CA . PRO A 1 113 ? 19.913 -1.415 -5.922 1.00 89.38 113 PRO A CA 1
ATOM 874 C C . PRO A 1 113 ? 21.386 -1.013 -6.063 1.00 89.38 113 PRO A C 1
ATOM 876 O O . PRO A 1 113 ? 22.018 -0.572 -5.102 1.00 89.38 113 PRO A O 1
ATOM 879 N N . LYS A 1 114 ? 21.908 -1.066 -7.290 1.00 91.94 114 LYS A N 1
ATOM 880 C CA . LYS A 1 114 ? 23.146 -0.385 -7.690 1.00 91.94 114 LYS A CA 1
ATOM 881 C C . LYS A 1 114 ? 22.865 0.603 -8.835 1.00 91.94 114 LYS A C 1
ATOM 883 O O . LYS A 1 114 ? 21.944 0.369 -9.623 1.00 91.94 114 LYS A O 1
ATOM 888 N N . PRO A 1 115 ? 23.646 1.691 -8.958 1.00 93.88 115 PRO A N 1
ATOM 889 C CA . PRO A 1 115 ? 23.608 2.569 -10.124 1.00 93.88 115 PRO A CA 1
ATOM 890 C C . PRO A 1 115 ? 23.949 1.823 -11.421 1.00 93.88 115 PRO A C 1
ATOM 892 O O . PRO A 1 115 ? 24.988 1.175 -11.518 1.00 93.88 115 PRO A O 1
ATOM 895 N N . CYS A 1 116 ? 23.102 1.966 -12.436 1.00 93.44 116 CYS A N 1
ATOM 896 C CA . CYS A 1 116 ? 23.336 1.514 -13.802 1.00 93.44 116 CYS A CA 1
ATOM 897 C C . CYS A 1 116 ? 23.136 2.697 -14.755 1.00 93.44 116 CYS A C 1
ATOM 899 O O . CYS A 1 116 ? 22.067 3.312 -14.758 1.00 93.44 116 CYS A O 1
ATOM 901 N N . LYS A 1 117 ? 24.140 3.022 -15.577 1.00 93.31 117 LYS A N 1
ATOM 902 C CA . LYS A 1 117 ? 24.011 4.068 -16.600 1.00 93.31 117 LYS A CA 1
ATOM 903 C C . LYS A 1 117 ? 23.262 3.537 -17.820 1.00 93.31 117 LYS A C 1
ATOM 905 O O . LYS A 1 117 ? 23.619 2.506 -18.383 1.00 93.31 117 LYS A O 1
ATOM 910 N N . MET A 1 118 ? 22.212 4.250 -18.207 1.00 90.94 118 MET A N 1
ATOM 911 C CA . MET A 1 118 ? 21.374 3.959 -19.367 1.00 90.94 118 MET A CA 1
ATOM 912 C C . MET A 1 118 ? 21.915 4.679 -20.618 1.00 90.94 118 MET A C 1
ATOM 914 O O . MET A 1 118 ? 22.567 5.717 -20.479 1.00 90.94 118 MET A O 1
ATOM 918 N N . PRO A 1 119 ? 21.599 4.219 -21.847 1.00 90.31 119 PRO A N 1
ATOM 919 C CA . PRO A 1 119 ? 22.076 4.852 -23.086 1.00 90.31 119 PRO A CA 1
ATOM 920 C C . PRO A 1 119 ? 21.687 6.330 -23.270 1.00 90.31 119 PRO A C 1
ATOM 922 O O . PRO A 1 119 ? 22.325 7.036 -24.040 1.00 90.31 119 PRO A O 1
ATOM 925 N N . ASN A 1 120 ? 20.668 6.815 -22.554 1.00 90.62 120 ASN A N 1
ATOM 926 C CA . ASN A 1 120 ? 20.253 8.223 -22.536 1.00 90.62 120 ASN A CA 1
ATOM 927 C C . ASN A 1 120 ? 20.932 9.059 -21.425 1.00 90.62 120 ASN A C 1
ATOM 929 O O . ASN A 1 120 ? 20.430 10.120 -21.066 1.00 90.62 120 ASN A O 1
ATOM 933 N N . GLY A 1 121 ? 22.024 8.570 -20.827 1.00 92.31 121 GLY A N 1
ATOM 934 C CA . GLY A 1 121 ? 22.807 9.262 -19.793 1.00 92.31 121 GLY A CA 1
ATOM 935 C C . GLY A 1 121 ? 22.251 9.174 -18.364 1.00 92.31 121 GLY A C 1
ATOM 936 O O . GLY A 1 121 ? 23.001 9.388 -17.401 1.00 92.31 121 GLY A O 1
ATOM 937 N N . ARG A 1 122 ? 20.972 8.807 -18.195 1.00 95.00 122 ARG A N 1
ATOM 938 C CA . ARG A 1 122 ? 20.350 8.639 -16.872 1.00 95.00 122 ARG A CA 1
ATOM 939 C C . ARG A 1 122 ? 20.945 7.468 -16.098 1.00 95.00 122 ARG A C 1
ATOM 941 O O . ARG A 1 122 ? 21.264 6.426 -16.666 1.00 95.00 122 ARG A O 1
ATOM 948 N N . THR A 1 123 ? 21.023 7.611 -14.783 1.00 96.06 123 THR A N 1
ATOM 949 C CA . THR A 1 123 ? 21.240 6.497 -13.856 1.00 96.06 123 THR A CA 1
ATOM 950 C C . THR A 1 123 ? 19.903 5.864 -13.499 1.00 96.06 123 THR A C 1
ATOM 952 O O . THR A 1 123 ? 19.026 6.554 -12.997 1.00 96.06 123 THR A O 1
ATOM 955 N N . LYS A 1 124 ? 19.752 4.549 -13.669 1.00 93.44 124 LYS A N 1
ATOM 956 C CA . LYS A 1 124 ? 18.703 3.773 -12.990 1.00 93.44 124 LYS A CA 1
ATOM 957 C C . LYS A 1 124 ? 19.288 3.024 -11.798 1.00 93.44 124 LYS A C 1
ATOM 959 O O . LYS A 1 124 ? 20.413 2.537 -11.858 1.00 93.44 124 LYS A O 1
ATOM 964 N N . LEU A 1 125 ? 18.510 2.914 -10.726 1.00 91.50 125 LEU A N 1
ATOM 965 C CA . LEU A 1 125 ? 18.852 2.134 -9.539 1.00 91.50 125 LEU A CA 1
ATOM 966 C C . LEU A 1 125 ? 18.275 0.720 -9.693 1.00 91.50 125 LEU A C 1
ATOM 968 O O . LEU A 1 125 ? 17.103 0.482 -9.420 1.00 91.50 125 LEU A O 1
ATOM 972 N N . MET A 1 126 ? 19.098 -0.207 -10.189 1.00 89.75 126 MET A N 1
ATOM 973 C CA . MET A 1 126 ? 18.679 -1.562 -10.569 1.00 89.75 126 MET A CA 1
ATOM 974 C C . MET A 1 126 ? 19.093 -2.582 -9.496 1.00 89.75 126 MET A C 1
ATOM 976 O O . MET A 1 126 ? 20.245 -2.548 -9.065 1.00 89.75 126 MET A O 1
ATOM 980 N N . PRO A 1 127 ? 18.223 -3.519 -9.074 1.00 89.06 127 PRO A N 1
ATOM 981 C CA . PRO A 1 127 ? 18.570 -4.557 -8.097 1.00 89.06 127 PRO A CA 1
ATOM 982 C C . PRO A 1 127 ? 19.156 -5.838 -8.727 1.00 89.06 127 PRO A C 1
ATOM 984 O O . PRO A 1 127 ? 19.314 -6.859 -8.052 1.00 89.06 127 PRO A O 1
ATOM 987 N N . TRP A 1 128 ? 19.491 -5.783 -10.017 1.00 90.44 128 TRP A N 1
ATOM 988 C CA . TRP A 1 128 ? 20.175 -6.826 -10.779 1.00 90.44 128 TRP A CA 1
ATOM 989 C C . TRP A 1 128 ? 21.139 -6.216 -11.802 1.00 90.44 128 TRP A C 1
ATOM 991 O O . TRP A 1 128 ? 21.009 -5.047 -12.179 1.00 90.44 128 TRP A O 1
ATOM 1001 N N . ASP A 1 129 ? 22.093 -7.018 -12.268 1.00 91.56 129 ASP A N 1
ATOM 1002 C CA . ASP A 1 129 ? 23.108 -6.614 -13.236 1.00 91.56 129 ASP A CA 1
ATOM 1003 C C . ASP A 1 129 ? 22.542 -6.586 -14.664 1.00 91.56 129 ASP A C 1
ATOM 1005 O O . ASP A 1 129 ? 22.466 -7.596 -15.368 1.00 91.56 129 ASP A O 1
ATOM 1009 N N . LEU A 1 130 ? 22.089 -5.400 -15.076 1.00 89.44 130 LEU A N 1
ATOM 1010 C CA . LEU A 1 130 ? 21.564 -5.164 -16.418 1.00 89.44 130 LEU A CA 1
ATOM 1011 C C . LEU A 1 130 ? 22.641 -5.333 -17.518 1.00 89.44 130 LEU A C 1
ATOM 1013 O O . LEU A 1 130 ? 22.335 -6.005 -18.503 1.00 89.44 130 LEU A O 1
ATOM 1017 N N . PRO A 1 131 ? 23.883 -4.812 -17.391 1.00 88.62 131 PRO A N 1
ATOM 1018 C CA . P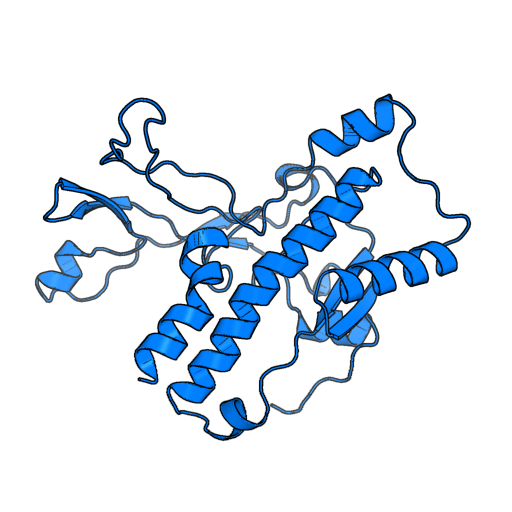RO A 1 131 ? 24.952 -5.080 -18.359 1.00 88.62 131 PRO A CA 1
ATOM 1019 C C . PRO A 1 131 ? 25.236 -6.573 -18.582 1.00 88.62 131 PRO A C 1
ATOM 1021 O O . PRO A 1 131 ? 25.331 -7.002 -19.732 1.00 88.62 131 PRO A O 1
ATOM 1024 N N . LYS A 1 132 ? 25.318 -7.376 -17.513 1.00 90.44 132 LYS A N 1
ATOM 1025 C CA . LYS A 1 132 ? 25.537 -8.830 -17.584 1.00 90.44 132 LYS A CA 1
ATOM 1026 C C . LYS A 1 132 ? 24.370 -9.560 -18.246 1.00 90.44 132 LYS A C 1
ATOM 1028 O O . LYS A 1 132 ? 24.588 -10.455 -19.058 1.00 90.44 132 LYS A O 1
ATOM 1033 N N . MET A 1 133 ? 23.136 -9.152 -17.947 1.00 90.06 133 MET A N 1
ATOM 1034 C CA . MET A 1 133 ? 21.947 -9.700 -18.601 1.00 90.06 133 MET A CA 1
ATOM 1035 C C . MET A 1 133 ? 21.959 -9.414 -20.111 1.00 90.06 133 MET A C 1
ATOM 1037 O O . MET A 1 133 ? 21.707 -10.313 -20.910 1.00 90.06 133 MET A O 1
ATOM 1041 N N . LEU A 1 134 ? 22.292 -8.180 -20.509 1.00 88.81 134 LEU A N 1
ATOM 1042 C CA . LEU A 1 134 ? 22.327 -7.755 -21.914 1.00 88.81 134 LEU A CA 1
ATOM 1043 C C . LEU A 1 134 ? 23.490 -8.368 -22.712 1.00 88.81 134 LEU A C 1
ATOM 1045 O O . LEU A 1 134 ? 23.360 -8.533 -23.922 1.00 88.81 134 LEU A O 1
ATOM 1049 N N . SER A 1 135 ? 24.596 -8.748 -22.064 1.00 91.19 135 SER A N 1
ATOM 1050 C CA . SER A 1 135 ? 25.699 -9.489 -22.697 1.00 91.19 135 SER A CA 1
ATOM 1051 C C . SER A 1 135 ? 25.483 -11.010 -22.747 1.00 91.19 135 SER A C 1
ATOM 1053 O O . SER A 1 135 ? 26.375 -11.742 -23.172 1.00 91.19 135 SER A O 1
ATOM 1055 N N . GLY A 1 136 ? 24.310 -11.504 -22.329 1.00 90.94 136 GLY A N 1
ATOM 1056 C CA . GLY A 1 136 ? 23.976 -12.931 -22.318 1.00 90.94 136 GLY A CA 1
ATOM 1057 C C . GLY A 1 136 ? 24.523 -13.709 -21.114 1.00 90.94 136 GLY A C 1
ATOM 1058 O O . GLY A 1 136 ? 24.314 -14.915 -21.026 1.00 90.94 136 GLY A O 1
ATOM 1059 N N . GLY A 1 137 ? 25.162 -13.042 -20.147 1.00 89.31 137 GLY A N 1
ATOM 1060 C CA . GLY A 1 137 ? 25.713 -13.643 -18.926 1.00 89.31 137 GLY A CA 1
ATOM 1061 C C . GLY A 1 137 ? 24.679 -14.047 -17.862 1.00 89.31 137 GLY A C 1
ATOM 1062 O O . GLY A 1 137 ? 25.058 -14.334 -16.725 1.00 89.31 137 GLY A O 1
ATOM 1063 N N . GLY A 1 138 ? 23.388 -14.056 -18.207 1.00 90.88 138 GLY A N 1
ATOM 1064 C CA . GLY A 1 138 ? 22.276 -14.353 -17.301 1.00 90.88 138 GLY A CA 1
ATOM 1065 C C . GLY A 1 138 ? 21.929 -13.211 -16.338 1.00 90.88 138 GLY A C 1
ATOM 1066 O O . GLY A 1 138 ? 22.550 -12.149 -16.336 1.00 90.88 138 GLY A O 1
ATOM 1067 N N . VAL A 1 139 ? 20.904 -13.430 -15.509 1.00 88.19 139 VAL A N 1
ATOM 1068 C CA . VAL A 1 139 ? 20.455 -12.459 -14.498 1.00 88.19 139 VAL A CA 1
ATOM 1069 C C . VAL A 1 139 ? 21.215 -12.689 -13.191 1.00 88.19 139 VAL A C 1
ATOM 1071 O O . VAL A 1 139 ? 21.041 -13.717 -12.541 1.00 88.19 139 VAL A O 1
ATOM 1074 N N . GLU A 1 140 ? 22.027 -11.718 -12.776 1.00 91.62 140 GLU A N 1
ATOM 1075 C CA . GLU A 1 140 ? 22.629 -11.679 -11.439 1.00 91.62 140 GLU A CA 1
ATOM 1076 C C . GLU A 1 140 ? 21.890 -10.661 -10.567 1.00 91.62 140 GLU A C 1
ATOM 1078 O O . GLU A 1 140 ? 21.776 -9.499 -10.943 1.00 91.62 140 GLU A O 1
ATOM 1083 N N . VAL A 1 141 ? 21.394 -11.080 -9.400 1.00 91.12 141 VAL A N 1
ATOM 1084 C CA . VAL A 1 141 ? 20.710 -10.200 -8.437 1.00 91.12 141 VAL A CA 1
ATOM 1085 C C . VAL A 1 141 ? 21.667 -9.740 -7.341 1.00 91.12 141 VAL A C 1
ATOM 1087 O O . VAL A 1 141 ? 22.458 -10.525 -6.826 1.00 91.12 141 VAL A O 1
ATOM 1090 N N . PHE A 1 142 ? 21.560 -8.482 -6.914 1.00 91.81 142 PHE A N 1
ATOM 1091 C CA . PHE A 1 142 ? 22.453 -7.904 -5.898 1.00 91.81 142 PHE A CA 1
ATOM 1092 C C . PHE A 1 142 ? 22.050 -8.221 -4.446 1.00 91.81 142 PHE A C 1
ATOM 1094 O O . PHE A 1 142 ? 22.628 -7.680 -3.504 1.00 91.81 142 PHE A O 1
ATOM 1101 N N . GLY A 1 143 ? 21.077 -9.116 -4.258 1.00 90.12 143 GLY A N 1
ATOM 1102 C CA . GLY A 1 143 ? 20.594 -9.545 -2.950 1.00 90.12 143 GLY A CA 1
ATOM 1103 C C . GLY A 1 143 ? 19.638 -8.556 -2.277 1.00 90.12 143 GLY A C 1
ATOM 1104 O O . GLY A 1 143 ? 19.090 -7.640 -2.897 1.00 90.12 143 GLY A O 1
ATOM 1105 N N . HIS A 1 144 ? 19.412 -8.786 -0.984 1.00 88.56 144 HIS A N 1
ATOM 1106 C CA . HIS A 1 144 ? 18.481 -8.019 -0.160 1.00 88.56 144 HIS A CA 1
ATOM 1107 C C . HIS A 1 144 ? 19.152 -7.583 1.146 1.00 88.56 144 HIS A C 1
ATOM 1109 O O . HIS A 1 144 ? 19.789 -8.391 1.823 1.00 88.56 144 HIS A O 1
ATOM 1115 N N . ALA A 1 145 ? 18.952 -6.321 1.522 1.00 90.19 145 ALA A N 1
ATOM 1116 C CA . ALA A 1 145 ? 19.173 -5.851 2.878 1.00 90.19 145 ALA A CA 1
ATOM 1117 C C . ALA A 1 145 ? 18.081 -6.438 3.785 1.00 90.19 145 ALA A C 1
ATOM 1119 O O . ALA A 1 145 ? 16.911 -6.496 3.394 1.00 90.19 145 ALA A O 1
ATOM 1120 N N . LYS A 1 146 ? 18.476 -6.883 4.979 1.00 91.56 146 LYS A N 1
ATOM 1121 C CA . LYS A 1 146 ? 17.594 -7.475 5.989 1.00 91.56 146 LYS A CA 1
ATOM 1122 C C . LYS A 1 146 ? 17.338 -6.480 7.116 1.00 91.56 146 LYS A C 1
ATOM 1124 O O . LYS A 1 146 ? 18.253 -5.769 7.526 1.00 91.56 146 LYS A O 1
ATOM 1129 N N . PHE A 1 147 ? 16.112 -6.473 7.622 1.00 91.69 147 PHE A N 1
ATOM 1130 C CA . PHE A 1 147 ? 15.671 -5.640 8.733 1.00 91.69 147 PHE A CA 1
ATOM 1131 C C . PHE A 1 147 ? 14.848 -6.508 9.686 1.00 91.69 147 PHE A C 1
ATOM 1133 O O . PHE A 1 147 ? 13.906 -7.168 9.253 1.00 91.69 147 PHE A O 1
ATOM 1140 N N . GLU A 1 148 ? 15.177 -6.491 10.974 1.00 93.19 148 GLU A N 1
ATOM 1141 C CA . GLU A 1 148 ? 14.303 -7.059 12.008 1.00 93.19 148 GLU A CA 1
ATOM 1142 C C . GLU A 1 148 ? 12.961 -6.296 12.051 1.00 93.19 148 GLU A C 1
ATOM 1144 O O . GLU A 1 148 ? 12.952 -5.110 11.702 1.00 93.19 148 GLU A O 1
ATOM 1149 N N . PRO A 1 149 ? 11.843 -6.917 12.478 1.00 91.62 149 PRO A N 1
ATOM 1150 C CA . PRO A 1 149 ? 10.511 -6.298 12.514 1.00 91.62 149 PRO A CA 1
ATOM 1151 C C . PRO A 1 149 ? 10.330 -5.273 13.661 1.00 91.62 149 PRO A C 1
ATOM 1153 O O . PRO A 1 149 ? 9.433 -5.369 14.500 1.00 91.62 149 PRO A O 1
ATOM 1156 N N . ASP A 1 150 ? 11.219 -4.281 13.715 1.00 94.25 150 ASP A N 1
ATOM 1157 C CA . ASP A 1 150 ? 11.338 -3.270 14.771 1.00 94.25 150 ASP A CA 1
ATOM 1158 C C . ASP A 1 150 ? 10.473 -2.031 14.476 1.00 94.25 150 ASP A C 1
ATOM 1160 O O . ASP A 1 150 ? 10.914 -1.009 13.940 1.00 94.25 150 ASP A O 1
ATOM 1164 N N . TRP A 1 151 ? 9.191 -2.135 14.817 1.00 94.31 151 TRP A N 1
ATOM 1165 C CA . TRP A 1 151 ? 8.211 -1.069 14.605 1.00 94.31 151 TRP A CA 1
ATOM 1166 C C . TRP A 1 151 ? 8.522 0.234 15.357 1.00 94.31 151 TRP A C 1
ATOM 1168 O O . TRP A 1 151 ? 8.179 1.315 14.875 1.00 94.31 151 TRP A O 1
ATOM 1178 N N . GLU A 1 152 ? 9.181 0.171 16.515 1.00 95.00 152 GLU A N 1
ATOM 1179 C CA . GLU A 1 152 ? 9.496 1.375 17.289 1.00 95.00 152 GLU A CA 1
ATOM 1180 C C . GLU A 1 152 ? 10.627 2.164 16.623 1.00 95.00 152 GLU A C 1
ATOM 1182 O O . GLU A 1 152 ? 10.506 3.378 16.462 1.00 95.00 152 GLU A O 1
ATOM 1187 N N . LYS A 1 153 ? 11.650 1.478 16.100 1.00 94.44 153 LYS A N 1
ATOM 1188 C CA . LYS A 1 153 ? 12.729 2.081 15.306 1.00 94.44 153 LYS A CA 1
ATOM 1189 C C . LYS A 1 153 ? 12.278 2.636 13.954 1.00 94.44 153 LYS A C 1
ATOM 1191 O O . LYS A 1 153 ? 12.779 3.681 13.548 1.00 94.44 153 LYS A O 1
ATOM 1196 N N . TYR A 1 154 ? 11.402 1.934 13.228 1.00 92.56 154 TYR A N 1
ATOM 1197 C CA . TYR A 1 154 ? 11.069 2.305 11.842 1.00 92.56 154 TYR A CA 1
ATOM 1198 C C . TYR A 1 154 ? 9.752 3.074 11.668 1.00 92.56 154 TYR A C 1
ATOM 1200 O O . TYR A 1 154 ? 9.611 3.787 10.678 1.00 92.56 154 TYR A O 1
ATOM 1208 N N . ALA A 1 155 ? 8.791 2.933 12.586 1.00 93.56 155 ALA A N 1
ATOM 1209 C CA . ALA A 1 155 ? 7.494 3.617 12.520 1.00 93.56 155 ALA A CA 1
ATOM 1210 C C . ALA A 1 155 ? 7.234 4.566 13.705 1.00 93.56 155 ALA A C 1
ATOM 1212 O O . ALA A 1 155 ? 6.305 5.373 13.636 1.00 93.56 155 ALA A O 1
ATOM 1213 N N . GLY A 1 156 ? 8.025 4.478 14.783 1.00 94.94 156 GLY A N 1
ATOM 1214 C CA . GLY A 1 156 ? 7.873 5.288 15.997 1.00 94.94 156 GLY A CA 1
ATOM 1215 C C . GLY A 1 156 ? 6.855 4.754 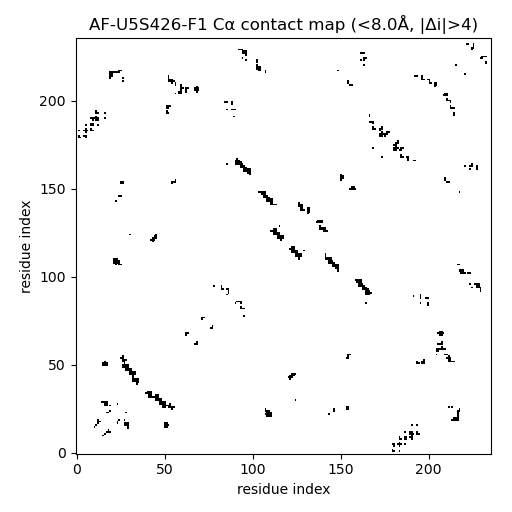17.013 1.00 94.94 156 GLY A C 1
ATOM 1216 O O . GLY A 1 156 ? 6.498 5.477 17.944 1.00 94.94 156 GLY A O 1
ATOM 1217 N N . PHE A 1 157 ? 6.345 3.524 16.848 1.00 96.25 157 PHE A N 1
ATOM 1218 C CA . PHE A 1 157 ? 5.355 2.938 17.764 1.00 96.25 157 PHE A CA 1
ATOM 1219 C C . PHE A 1 157 ? 5.279 1.411 17.696 1.00 96.25 157 PHE A C 1
ATOM 1221 O O . PHE A 1 157 ? 5.424 0.835 16.624 1.00 96.25 157 PHE A O 1
ATOM 1228 N N . LYS A 1 158 ? 4.920 0.753 18.808 1.00 96.62 158 LYS A N 1
ATOM 1229 C CA . LYS A 1 158 ? 4.458 -0.644 18.790 1.00 96.62 158 LYS A CA 1
ATOM 1230 C C . LYS A 1 158 ? 2.966 -0.725 18.399 1.00 96.62 158 LYS A C 1
ATOM 1232 O O . LYS A 1 158 ? 2.135 -0.123 19.094 1.00 96.62 158 LYS A O 1
ATOM 1237 N N . PRO A 1 159 ? 2.587 -1.464 17.335 1.00 96.19 159 PRO A N 1
ATOM 1238 C CA . PRO A 1 159 ? 1.190 -1.660 16.954 1.00 96.19 159 PRO A CA 1
ATOM 1239 C C . PRO A 1 159 ? 0.341 -2.321 18.048 1.00 96.19 159 PRO A C 1
ATOM 1241 O O . PRO A 1 159 ? 0.824 -3.117 18.851 1.00 96.19 159 PRO A O 1
ATOM 1244 N N . LYS A 1 160 ? -0.955 -1.985 18.064 1.00 97.19 160 LYS A N 1
ATOM 1245 C CA . LYS A 1 160 ? -1.960 -2.538 19.003 1.00 97.19 160 LYS A CA 1
ATOM 1246 C C . LYS A 1 160 ? -3.182 -3.129 18.297 1.00 97.19 160 LYS A C 1
ATOM 1248 O O . LYS A 1 160 ? -3.824 -4.032 18.826 1.00 97.19 160 LYS A O 1
ATOM 1253 N N . SER A 1 161 ? -3.460 -2.643 17.092 1.00 97.81 161 SER A N 1
ATOM 1254 C CA . SER A 1 161 ? -4.516 -3.113 16.202 1.00 97.81 161 SER A CA 1
ATOM 1255 C C . SER A 1 161 ? -3.973 -3.173 14.780 1.00 97.81 161 SER A C 1
ATOM 1257 O O . SER A 1 161 ? -3.107 -2.371 14.430 1.00 97.81 161 SER A O 1
ATOM 1259 N N . VAL A 1 162 ? -4.523 -4.065 13.963 1.00 98.00 162 VAL A N 1
ATOM 1260 C CA . VAL A 1 162 ? -4.384 -4.030 12.504 1.00 98.00 162 VAL A CA 1
ATOM 1261 C C . VAL A 1 162 ? -5.719 -3.610 11.889 1.00 98.00 162 VAL A C 1
ATOM 1263 O O . VAL A 1 162 ? -6.785 -4.020 12.355 1.00 98.00 162 VAL A O 1
ATOM 1266 N N . ILE A 1 163 ? -5.657 -2.766 10.861 1.00 98.62 163 ILE A N 1
ATOM 1267 C CA . ILE A 1 163 ? -6.784 -2.456 9.980 1.00 98.62 163 ILE A CA 1
ATOM 1268 C C . ILE A 1 163 ? -6.501 -3.206 8.686 1.00 98.62 163 ILE A C 1
ATOM 1270 O O . ILE A 1 163 ? -5.448 -3.007 8.086 1.00 98.62 163 ILE A O 1
ATOM 1274 N N . VAL A 1 164 ? -7.422 -4.071 8.280 1.00 98.62 164 VAL A N 1
ATOM 1275 C CA . VAL A 1 164 ? -7.323 -4.837 7.034 1.00 98.62 164 VAL A CA 1
ATOM 1276 C C . VAL A 1 164 ? -8.443 -4.369 6.123 1.00 98.62 164 VAL A C 1
ATOM 1278 O O . VAL A 1 164 ? -9.543 -4.087 6.600 1.00 98.62 164 VAL A O 1
ATOM 1281 N N . PHE A 1 165 ? -8.189 -4.273 4.827 1.00 98.56 165 PHE A N 1
ATOM 1282 C CA . PHE A 1 165 ? -9.206 -3.907 3.853 1.00 98.56 165 PHE A CA 1
ATOM 1283 C C . PHE A 1 165 ? -9.158 -4.830 2.637 1.00 98.56 165 PHE A C 1
ATOM 1285 O O . PHE A 1 165 ? -8.152 -5.496 2.397 1.00 98.56 165 PHE A O 1
ATOM 1292 N N . VAL A 1 166 ? -10.272 -4.895 1.914 1.00 98.31 166 VAL A N 1
ATOM 1293 C CA . VAL A 1 166 ? -10.422 -5.666 0.674 1.00 98.31 166 VAL A CA 1
ATOM 1294 C C . VAL A 1 166 ? -10.624 -4.691 -0.478 1.00 98.31 166 VAL A C 1
ATOM 1296 O O . VAL A 1 166 ? -11.243 -3.639 -0.295 1.00 98.31 166 VAL A O 1
ATOM 1299 N N . LEU A 1 167 ? -10.103 -5.063 -1.643 1.00 98.19 167 LEU A N 1
ATOM 1300 C CA . LEU A 1 167 ? -10.371 -4.426 -2.925 1.00 98.19 167 LEU A CA 1
ATOM 1301 C C . LEU A 1 167 ? -10.937 -5.487 -3.871 1.00 98.19 167 LEU A C 1
ATOM 1303 O O . LEU A 1 167 ? -10.390 -6.588 -3.945 1.00 98.19 167 LEU A O 1
ATOM 1307 N N . GLU A 1 168 ? -12.032 -5.178 -4.556 1.00 97.94 168 GLU A N 1
ATOM 1308 C CA . GLU A 1 168 ? -12.684 -6.095 -5.489 1.00 97.94 168 GLU A CA 1
ATOM 1309 C C . GLU A 1 168 ? -11.950 -6.129 -6.843 1.00 97.94 168 GLU A C 1
ATOM 1311 O O . GLU A 1 168 ? -11.761 -5.108 -7.519 1.00 97.94 168 GLU A O 1
ATOM 1316 N N . GLU A 1 169 ? -11.532 -7.329 -7.251 1.00 98.25 169 GLU A N 1
ATOM 1317 C CA . GLU A 1 169 ? -11.069 -7.585 -8.615 1.00 98.25 169 GLU A CA 1
ATOM 1318 C C . GLU A 1 169 ? -12.264 -7.673 -9.570 1.00 98.25 169 GLU A C 1
ATOM 1320 O O . GLU A 1 169 ? -13.319 -8.206 -9.234 1.00 98.25 169 GLU A O 1
ATOM 1325 N N . ASP A 1 170 ? -12.094 -7.172 -10.791 1.00 98.19 170 ASP A N 1
ATOM 1326 C CA . ASP A 1 170 ? -13.117 -7.251 -11.826 1.00 98.19 170 ASP A CA 1
ATOM 1327 C C . ASP A 1 170 ? -13.367 -8.722 -12.202 1.00 98.19 170 ASP A C 1
ATOM 1329 O O . ASP A 1 170 ? -12.500 -9.397 -12.769 1.00 98.19 170 ASP A O 1
ATOM 1333 N N . TYR A 1 171 ? -14.563 -9.214 -11.866 1.00 98.06 171 TYR A N 1
ATOM 1334 C CA . TYR A 1 171 ? -14.973 -10.605 -12.068 1.00 98.06 171 TYR A CA 1
ATOM 1335 C C . TYR A 1 171 ? -14.849 -11.051 -13.533 1.00 98.06 171 TYR A C 1
ATOM 1337 O O . TYR A 1 171 ? -14.405 -12.167 -13.815 1.00 98.06 171 TYR A O 1
ATOM 1345 N N . GLU A 1 172 ? -15.196 -10.166 -14.471 1.00 98.25 172 GLU A N 1
ATOM 1346 C CA . GLU A 1 172 ? -15.199 -10.445 -15.906 1.00 98.25 172 GLU A CA 1
ATOM 1347 C C . GLU A 1 172 ? -13.780 -10.445 -16.495 1.00 98.25 172 GLU A C 1
ATOM 1349 O O . GLU A 1 172 ? -13.514 -11.158 -17.468 1.00 98.25 172 GLU A O 1
ATOM 1354 N N . ALA A 1 173 ? -12.850 -9.714 -15.874 1.00 98.06 173 ALA A N 1
ATOM 1355 C CA . ALA A 1 173 ? -11.425 -9.767 -16.173 1.00 98.06 173 ALA A CA 1
ATOM 1356 C C . ALA A 1 173 ? -10.738 -10.998 -15.552 1.00 98.06 173 ALA A C 1
ATOM 1358 O O . ALA A 1 173 ? -10.046 -11.731 -16.266 1.00 98.06 173 ALA A O 1
ATOM 1359 N N . ILE A 1 174 ? -10.925 -11.273 -14.254 1.00 98.12 174 ILE A N 1
ATOM 1360 C CA . ILE A 1 174 ? -10.197 -12.348 -13.553 1.00 98.12 174 ILE A CA 1
ATOM 1361 C C . ILE A 1 174 ? -10.592 -13.743 -14.062 1.00 98.12 174 ILE A C 1
ATOM 1363 O O . ILE A 1 174 ? -9.727 -14.609 -14.209 1.00 98.12 174 ILE A O 1
ATOM 1367 N N . ARG A 1 175 ? -11.854 -13.943 -14.483 1.00 98.06 175 ARG A N 1
ATOM 1368 C CA . ARG A 1 175 ? -12.310 -15.192 -15.131 1.00 98.06 175 ARG A CA 1
ATOM 1369 C C . ARG A 1 175 ? -11.601 -15.518 -16.455 1.00 98.06 175 ARG A C 1
ATOM 1371 O O . ARG A 1 175 ? -11.806 -16.597 -16.998 1.00 98.06 175 ARG A O 1
ATOM 1378 N N . THR A 1 176 ? -10.807 -14.595 -17.008 1.00 98.06 176 THR A N 1
ATOM 1379 C CA . THR A 1 176 ? -9.983 -14.831 -18.210 1.00 98.06 176 THR A CA 1
ATOM 1380 C C . THR A 1 176 ? -8.582 -15.364 -17.893 1.00 98.06 176 THR A C 1
ATOM 1382 O O . THR A 1 176 ? -7.755 -15.463 -18.797 1.00 98.06 176 THR A O 1
ATOM 1385 N N . SER A 1 177 ? -8.280 -15.674 -16.628 1.00 97.31 177 SER A N 1
ATOM 1386 C CA . SER A 1 177 ? -6.976 -16.202 -16.212 1.00 97.31 177 SER A CA 1
ATOM 1387 C C . SER A 1 177 ? -6.560 -17.434 -17.039 1.00 97.31 177 SER A C 1
ATOM 1389 O O . SER A 1 177 ? -7.386 -18.329 -17.237 1.00 97.31 177 SER A O 1
ATOM 1391 N N . PRO A 1 178 ? -5.311 -17.504 -17.548 1.00 96.88 178 PRO A N 1
ATOM 1392 C CA . PRO A 1 178 ? -4.160 -16.641 -17.246 1.00 96.88 178 PRO A CA 1
ATOM 1393 C C . PRO A 1 178 ? -3.896 -15.525 -18.290 1.00 96.88 178 PRO A C 1
ATOM 1395 O O . PRO A 1 178 ? -2.748 -15.285 -18.658 1.00 96.88 178 PRO A O 1
ATOM 1398 N N . SER A 1 179 ? -4.925 -14.857 -18.833 1.00 98.00 179 SER A N 1
ATOM 1399 C CA . SER A 1 179 ? -4.735 -13.814 -19.863 1.00 98.00 179 SER A CA 1
ATOM 1400 C C . SER A 1 179 ? -4.138 -12.496 -19.334 1.00 98.00 179 SER A C 1
ATOM 1402 O O . SER A 1 179 ? -4.202 -12.189 -18.141 1.00 98.00 179 SER A O 1
ATOM 1404 N N . VAL A 1 180 ? -3.661 -11.643 -20.249 1.00 97.75 180 VAL A N 1
ATOM 1405 C CA . VAL A 1 180 ? -3.202 -10.270 -19.952 1.00 97.75 180 VAL A CA 1
ATOM 1406 C C . VAL A 1 180 ? -4.306 -9.413 -19.306 1.00 97.75 180 VAL A C 1
ATOM 1408 O O . VAL A 1 180 ? -4.015 -8.582 -18.450 1.00 97.75 180 VAL A O 1
ATOM 1411 N N . ILE A 1 181 ? -5.580 -9.651 -19.639 1.00 97.69 181 ILE A N 1
ATOM 1412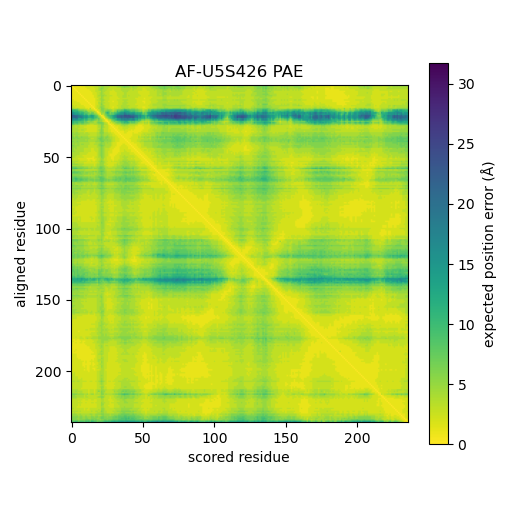 C CA . ILE A 1 181 ? -6.724 -8.952 -19.030 1.00 97.69 181 ILE A CA 1
ATOM 1413 C C . ILE A 1 181 ? -6.874 -9.346 -17.549 1.00 97.69 181 ILE A C 1
ATOM 1415 O O . ILE A 1 181 ? -7.128 -8.483 -16.710 1.00 97.69 181 ILE A O 1
ATOM 1419 N N . SER A 1 182 ? -6.627 -10.613 -17.195 1.00 98.12 182 SER A N 1
ATOM 1420 C CA . SER A 1 182 ? -6.598 -11.039 -15.786 1.00 98.12 182 SER A CA 1
ATOM 1421 C C . SER A 1 182 ? -5.435 -10.394 -15.013 1.00 98.12 182 SER A C 1
ATOM 1423 O O . SER A 1 182 ? -5.626 -9.921 -13.895 1.00 98.12 182 SER A O 1
ATOM 1425 N N . SER A 1 183 ? -4.263 -10.238 -15.643 1.00 97.38 183 SER A N 1
ATOM 1426 C CA . SER A 1 183 ? -3.129 -9.494 -15.065 1.00 97.38 183 SER A CA 1
ATOM 1427 C C . SER A 1 183 ? -3.450 -8.010 -14.842 1.00 97.38 183 SER A C 1
ATOM 1429 O O . SER A 1 183 ? -2.971 -7.409 -13.879 1.00 97.38 183 SER A O 1
ATOM 1431 N N . ALA A 1 184 ? -4.279 -7.412 -15.703 1.00 98.12 184 ALA A N 1
ATOM 1432 C CA . ALA A 1 184 ? -4.670 -6.014 -15.582 1.00 98.12 184 ALA A CA 1
ATOM 1433 C C . ALA A 1 184 ? -5.582 -5.758 -14.369 1.00 98.12 184 ALA A C 1
ATOM 1435 O O . ALA A 1 184 ? -5.376 -4.772 -13.663 1.00 98.12 184 ALA A O 1
ATOM 1436 N N . THR A 1 185 ? -6.550 -6.635 -14.063 1.00 98.12 185 THR A N 1
ATOM 1437 C CA . THR A 1 185 ? -7.365 -6.450 -12.843 1.00 98.12 185 THR A CA 1
ATOM 1438 C C . THR A 1 185 ? -6.550 -6.648 -11.564 1.00 98.12 185 THR A C 1
ATOM 1440 O O . THR A 1 185 ? -6.690 -5.851 -10.637 1.00 98.12 185 THR A O 1
ATOM 1443 N N . VAL A 1 186 ? -5.631 -7.619 -11.542 1.00 96.69 186 VAL A N 1
ATOM 1444 C CA . VAL A 1 186 ? -4.680 -7.794 -10.432 1.00 96.69 186 VAL A CA 1
ATOM 1445 C C . VAL A 1 186 ? -3.850 -6.514 -10.242 1.00 96.69 186 VAL A C 1
ATOM 1447 O O . VAL A 1 186 ? -3.772 -5.979 -9.137 1.00 96.69 186 VAL A O 1
ATOM 1450 N N . GLY A 1 187 ? -3.296 -5.953 -11.324 1.00 96.19 187 GLY A N 1
ATOM 1451 C CA . GLY A 1 187 ? -2.513 -4.711 -11.286 1.00 96.19 187 GLY A CA 1
ATOM 1452 C C . GLY A 1 187 ? -3.288 -3.494 -10.785 1.00 96.19 187 GLY A C 1
ATOM 1453 O O . GLY A 1 187 ? -2.777 -2.745 -9.952 1.00 96.19 187 GLY A O 1
ATOM 1454 N N . LYS A 1 188 ? -4.547 -3.343 -11.217 1.00 97.69 188 LYS A N 1
ATOM 1455 C CA . LYS A 1 188 ? -5.489 -2.340 -10.691 1.00 97.69 188 LYS A CA 1
ATOM 1456 C C . LYS A 1 188 ? -5.663 -2.508 -9.176 1.00 97.69 188 LYS A C 1
ATOM 1458 O O . LYS A 1 188 ? -5.634 -1.513 -8.456 1.00 97.69 188 LYS A O 1
ATOM 1463 N N . GLY A 1 189 ? -5.789 -3.746 -8.691 1.00 97.06 189 GLY A N 1
ATOM 1464 C CA . GLY A 1 189 ? -5.834 -4.069 -7.263 1.00 97.06 189 GLY A CA 1
ATOM 1465 C C . GLY A 1 189 ? -4.606 -3.563 -6.498 1.00 97.06 189 GLY A C 1
ATOM 1466 O O . GLY A 1 189 ? -4.760 -2.863 -5.499 1.00 97.06 189 GLY A O 1
ATOM 1467 N N . TYR A 1 190 ? -3.391 -3.824 -6.996 1.00 95.81 190 TYR A N 1
ATOM 1468 C CA . TYR A 1 190 ? -2.151 -3.319 -6.384 1.00 95.81 190 TYR A CA 1
ATOM 1469 C C . TYR A 1 190 ? -2.049 -1.786 -6.400 1.00 95.81 190 TYR A C 1
ATOM 1471 O O . TYR A 1 190 ? -1.759 -1.180 -5.368 1.00 95.81 190 TYR A O 1
ATOM 1479 N N . SER A 1 191 ? -2.339 -1.153 -7.538 1.00 96.25 191 SER A N 1
ATOM 1480 C CA . SER A 1 191 ? -2.356 0.310 -7.670 1.00 96.25 191 SER A CA 1
ATOM 1481 C C . SER A 1 191 ? -3.328 0.967 -6.681 1.00 96.25 191 SER A C 1
ATOM 1483 O O . SER A 1 191 ? -2.959 1.909 -5.976 1.00 96.25 191 SER A O 1
ATOM 1485 N N . ASN A 1 192 ? -4.542 0.421 -6.564 1.00 97.44 192 ASN A N 1
ATOM 1486 C CA . ASN A 1 192 ? -5.537 0.867 -5.592 1.00 97.44 192 ASN A CA 1
ATOM 1487 C C . ASN A 1 192 ? -5.088 0.597 -4.143 1.00 97.44 192 ASN A C 1
ATOM 1489 O O . ASN A 1 192 ? -5.347 1.420 -3.268 1.00 97.44 192 ASN A O 1
ATOM 1493 N N . MET A 1 193 ? -4.402 -0.520 -3.866 1.00 96.81 193 MET A N 1
ATOM 1494 C CA . MET A 1 193 ? -3.926 -0.868 -2.519 1.00 96.81 193 MET A CA 1
ATOM 1495 C C . MET A 1 193 ? -2.949 0.177 -1.978 1.00 96.81 193 MET A C 1
ATOM 1497 O O . MET A 1 193 ? -3.118 0.621 -0.841 1.00 96.81 193 MET A O 1
ATOM 1501 N N . GLY A 1 194 ? -1.990 0.628 -2.793 1.00 94.69 194 GLY A N 1
ATOM 1502 C CA . GLY A 1 194 ? -1.067 1.700 -2.415 1.00 94.69 194 GLY A CA 1
ATOM 1503 C C . GLY A 1 194 ? -1.797 3.008 -2.110 1.00 94.69 194 GLY A C 1
ATOM 1504 O O . GLY A 1 194 ? -1.576 3.625 -1.064 1.00 94.69 194 GLY A O 1
ATOM 1505 N N . GLU A 1 195 ? -2.721 3.411 -2.986 1.00 96.56 195 GLU A N 1
ATOM 1506 C CA . GLU A 1 195 ? -3.493 4.646 -2.829 1.00 96.56 195 GLU A CA 1
ATOM 1507 C C . GLU A 1 195 ? -4.385 4.620 -1.571 1.00 96.56 195 GLU A C 1
ATOM 1509 O O . GLU A 1 195 ? -4.370 5.556 -0.766 1.00 96.56 195 GLU A O 1
ATOM 1514 N N . VAL A 1 196 ? -5.146 3.540 -1.371 1.00 98.31 196 VAL A N 1
ATOM 1515 C CA . VAL A 1 196 ? -6.095 3.384 -0.257 1.00 98.31 196 VAL A CA 1
ATOM 1516 C C . VAL A 1 196 ? -5.363 3.224 1.077 1.00 98.31 196 VAL A C 1
ATOM 1518 O O . VAL A 1 196 ? -5.735 3.887 2.050 1.00 98.31 196 VAL A O 1
ATOM 1521 N N . ALA A 1 197 ? -4.278 2.442 1.133 1.00 97.00 197 ALA A N 1
ATOM 1522 C CA . ALA A 1 197 ? -3.458 2.318 2.338 1.00 97.00 197 ALA A CA 1
ATOM 1523 C C . ALA A 1 197 ? -2.852 3.670 2.751 1.00 97.00 197 ALA A C 1
ATOM 1525 O O . ALA A 1 197 ? -2.922 4.041 3.928 1.00 97.00 197 ALA A O 1
ATOM 1526 N N . TYR A 1 198 ? -2.324 4.445 1.794 1.00 96.81 198 TYR A N 1
ATOM 1527 C CA . TYR A 1 198 ? -1.782 5.775 2.071 1.00 96.81 198 TYR A CA 1
ATOM 1528 C C . TYR A 1 198 ? -2.863 6.750 2.559 1.00 96.81 198 TYR A C 1
ATOM 1530 O O . TYR A 1 198 ? -2.686 7.396 3.594 1.00 96.81 198 TYR A O 1
ATOM 1538 N N . LYS A 1 199 ? -4.023 6.809 1.888 1.00 98.38 199 LYS A N 1
ATOM 1539 C CA . LYS A 1 199 ? -5.175 7.625 2.317 1.00 98.38 199 LYS A CA 1
ATOM 1540 C C . LYS A 1 199 ? -5.607 7.311 3.754 1.00 98.38 199 LYS A C 1
ATOM 1542 O O . LYS A 1 199 ? -5.804 8.232 4.548 1.00 98.38 199 LYS A O 1
ATOM 1547 N N . ILE A 1 200 ? -5.739 6.027 4.102 1.00 98.62 200 ILE A N 1
ATOM 1548 C CA . ILE A 1 200 ? -6.128 5.582 5.451 1.00 98.62 200 ILE A CA 1
ATOM 1549 C C . ILE A 1 200 ? -5.060 5.980 6.479 1.00 98.62 200 ILE A C 1
ATOM 1551 O O . ILE A 1 200 ? -5.401 6.489 7.549 1.00 98.62 200 ILE A O 1
ATOM 1555 N N . ALA A 1 201 ? -3.774 5.820 6.154 1.00 97.81 201 ALA A N 1
ATOM 1556 C CA . ALA A 1 201 ? -2.681 6.244 7.025 1.00 97.81 201 ALA A CA 1
ATOM 1557 C C . ALA A 1 201 ? -2.682 7.763 7.264 1.00 97.81 201 ALA A C 1
ATOM 1559 O O . ALA A 1 201 ? -2.598 8.195 8.413 1.00 97.81 201 ALA A O 1
ATOM 1560 N N . VAL A 1 202 ? -2.849 8.580 6.217 1.00 97.62 202 VAL A N 1
ATOM 1561 C CA . VAL A 1 202 ? -2.944 10.047 6.330 1.00 97.62 202 VAL A CA 1
ATOM 1562 C C . VAL A 1 202 ? -4.144 10.462 7.184 1.00 97.62 202 VAL A C 1
ATOM 1564 O O . VAL A 1 202 ? -3.994 11.307 8.066 1.00 97.62 202 VAL A O 1
ATOM 1567 N N . PHE A 1 203 ? -5.313 9.842 6.990 1.00 98.31 203 PHE A N 1
ATOM 1568 C CA . PHE A 1 203 ? -6.499 10.079 7.820 1.00 98.31 203 PHE A CA 1
ATOM 1569 C C . PHE A 1 203 ? -6.218 9.820 9.310 1.00 98.31 203 PHE A C 1
ATOM 1571 O O . PHE A 1 203 ? -6.472 10.686 10.146 1.00 98.31 203 PHE A O 1
ATOM 1578 N N . LEU A 1 204 ? -5.623 8.672 9.648 1.00 98.25 204 LEU A N 1
ATOM 1579 C CA . LEU A 1 204 ? -5.271 8.329 11.031 1.00 98.25 204 LEU A CA 1
ATOM 1580 C C . LEU A 1 204 ? -4.223 9.292 11.616 1.00 98.25 204 LEU A C 1
ATOM 1582 O O . LEU A 1 204 ? -4.399 9.767 12.741 1.00 98.25 204 LEU A O 1
ATOM 1586 N N . ARG A 1 205 ? -3.192 9.654 10.838 1.00 97.94 205 ARG A N 1
ATOM 1587 C CA . ARG A 1 205 ? -2.153 10.614 11.249 1.00 97.94 205 ARG A CA 1
ATOM 1588 C C . ARG A 1 205 ? -2.731 11.997 11.542 1.00 97.94 205 ARG A C 1
ATOM 1590 O O . ARG A 1 205 ? -2.411 12.574 12.579 1.00 97.94 205 ARG A O 1
ATOM 1597 N N . LYS A 1 206 ? -3.649 12.503 10.710 1.00 97.19 206 LYS A N 1
ATOM 1598 C CA . LYS A 1 206 ? -4.326 13.793 10.947 1.00 97.19 206 LYS A CA 1
ATOM 1599 C C . LYS A 1 206 ? -5.352 13.756 12.090 1.00 97.19 206 LYS A C 1
ATOM 1601 O O . LYS A 1 206 ? -5.644 14.803 12.653 1.00 97.19 206 LYS A O 1
ATOM 1606 N N . LEU A 1 207 ? -5.819 12.577 12.514 1.00 97.62 207 LEU A N 1
ATOM 1607 C CA . LEU A 1 207 ? -6.523 12.395 13.796 1.00 97.62 207 LEU A CA 1
ATOM 1608 C C . LEU A 1 207 ? -5.571 12.298 15.012 1.00 97.62 207 LEU A C 1
ATOM 1610 O O . LEU A 1 207 ? -6.035 12.172 16.145 1.00 97.62 207 LEU A O 1
ATOM 1614 N N . GLY A 1 208 ? -4.249 12.341 14.812 1.00 97.81 208 GLY A N 1
ATOM 1615 C CA . GLY A 1 208 ? -3.241 12.213 15.868 1.00 97.81 208 GLY A CA 1
ATOM 1616 C C . GLY A 1 208 ? -2.930 10.764 16.272 1.00 97.81 208 GLY A C 1
ATOM 1617 O O . GLY A 1 208 ? -2.390 10.524 17.360 1.00 97.81 208 GLY A O 1
ATOM 1618 N N . TYR A 1 209 ? -3.250 9.782 15.429 1.00 97.94 209 TYR A N 1
ATOM 1619 C CA . TYR A 1 209 ? -2.905 8.372 15.622 1.00 97.94 209 TYR A CA 1
ATOM 1620 C C . TYR A 1 209 ? -1.741 7.972 14.715 1.00 97.94 209 TYR A C 1
ATOM 1622 O O . TYR A 1 209 ? -1.701 8.326 13.543 1.00 97.94 209 TYR A O 1
ATOM 1630 N N . TYR A 1 210 ? -0.789 7.219 15.262 1.00 98.00 210 TYR A N 1
ATOM 1631 C CA . TYR A 1 210 ? 0.298 6.670 14.459 1.00 98.00 210 TYR A CA 1
ATOM 1632 C C . TYR A 1 210 ? -0.226 5.585 13.512 1.00 98.00 210 TYR A C 1
ATOM 1634 O O . TYR A 1 210 ? -1.076 4.781 13.902 1.00 98.00 210 TYR A O 1
ATOM 1642 N N . ALA A 1 211 ? 0.287 5.564 12.282 1.00 97.38 211 ALA A N 1
ATOM 1643 C CA . ALA A 1 211 ? -0.099 4.600 11.259 1.00 97.38 211 ALA A CA 1
ATOM 1644 C C . ALA A 1 211 ? 1.106 4.183 10.407 1.00 97.38 211 ALA A C 1
ATOM 1646 O O . ALA A 1 211 ? 1.951 5.008 10.051 1.00 97.38 211 ALA A O 1
ATOM 1647 N N . ALA A 1 212 ? 1.155 2.902 10.052 1.00 95.88 212 ALA A N 1
ATOM 1648 C CA . ALA A 1 212 ? 2.172 2.298 9.201 1.00 95.88 212 ALA A CA 1
ATOM 1649 C C . ALA A 1 212 ? 1.457 1.463 8.120 1.00 95.88 212 ALA A C 1
ATOM 1651 O O . ALA A 1 212 ? 1.054 0.335 8.404 1.00 95.88 212 ALA A O 1
ATOM 1652 N N . PRO A 1 213 ? 1.191 2.031 6.929 1.00 94.94 213 PRO A N 1
ATOM 1653 C CA . PRO A 1 213 ? 0.605 1.292 5.814 1.00 94.94 213 PRO A CA 1
ATOM 1654 C C . PRO A 1 213 ? 1.606 0.269 5.264 1.00 94.94 213 PRO A C 1
ATOM 1656 O O . PRO A 1 213 ? 2.794 0.563 5.154 1.00 94.94 213 PRO A O 1
ATOM 1659 N N . CYS A 1 214 ? 1.126 -0.908 4.882 1.00 92.25 214 CYS A N 1
ATOM 1660 C CA . CYS A 1 214 ? 1.894 -1.959 4.213 1.00 92.25 214 CYS A CA 1
ATOM 1661 C C . CYS A 1 214 ? 1.108 -2.490 3.005 1.00 92.25 214 CYS A C 1
ATOM 1663 O O . CYS A 1 214 ? -0.079 -2.191 2.854 1.00 92.25 214 CYS A O 1
ATOM 1665 N N . GLY A 1 215 ? 1.791 -3.230 2.132 1.00 91.62 215 GLY A N 1
ATOM 1666 C CA . GLY A 1 215 ? 1.190 -3.925 0.992 1.00 91.62 215 GLY A CA 1
ATOM 1667 C C . GLY A 1 215 ? 1.273 -5.434 1.205 1.00 91.62 215 GLY A C 1
ATOM 1668 O O . GLY A 1 215 ? 0.723 -5.968 2.163 1.00 91.62 215 GLY A O 1
ATOM 1669 N N . ASN A 1 216 ? 2.031 -6.110 0.341 1.00 90.00 216 ASN A N 1
ATOM 1670 C CA . ASN A 1 216 ? 2.378 -7.530 0.496 1.00 90.00 216 ASN A CA 1
ATOM 1671 C C . ASN A 1 216 ? 3.645 -7.763 1.351 1.00 90.00 216 ASN A C 1
ATOM 1673 O O . ASN A 1 216 ? 4.090 -8.901 1.514 1.00 90.00 216 ASN A O 1
ATOM 1677 N N . ASP A 1 217 ? 4.257 -6.694 1.857 1.00 84.94 217 ASP A N 1
ATOM 1678 C CA . ASP A 1 217 ? 5.386 -6.742 2.779 1.00 84.94 217 ASP A CA 1
ATOM 1679 C C . ASP A 1 217 ? 4.917 -6.826 4.241 1.00 84.94 217 ASP A C 1
ATOM 1681 O O . ASP A 1 217 ? 3.726 -6.884 4.532 1.00 84.94 217 ASP A O 1
ATOM 1685 N N . THR A 1 218 ? 5.870 -6.767 5.176 1.00 90.44 218 THR A N 1
ATOM 1686 C CA . THR A 1 218 ? 5.645 -6.628 6.624 1.00 90.44 218 THR A CA 1
ATOM 1687 C C . THR A 1 218 ? 4.976 -7.826 7.327 1.00 90.44 218 THR A C 1
ATOM 1689 O O . THR A 1 218 ? 5.523 -8.316 8.320 1.00 90.44 218 THR A O 1
ATOM 1692 N N . GLY A 1 219 ? 3.874 -8.376 6.809 1.00 91.81 219 GLY A N 1
ATOM 1693 C CA . GLY A 1 219 ? 3.188 -9.551 7.349 1.00 91.81 219 GLY A CA 1
ATOM 1694 C C . GLY A 1 219 ? 2.301 -10.290 6.339 1.00 91.81 219 GLY A C 1
ATOM 1695 O O . GLY A 1 219 ? 2.292 -9.994 5.148 1.00 91.81 219 GLY A O 1
ATOM 1696 N N . ILE A 1 220 ? 1.564 -11.288 6.830 1.00 94.31 220 ILE A N 1
ATOM 1697 C CA . ILE A 1 220 ? 0.729 -12.188 6.028 1.00 94.31 220 ILE A CA 1
ATOM 1698 C C . ILE A 1 220 ? -0.729 -11.709 6.075 1.00 94.31 220 ILE A C 1
ATOM 1700 O O . ILE A 1 220 ? -1.427 -11.895 7.073 1.00 94.31 220 ILE A O 1
ATOM 1704 N N . SER A 1 221 ? -1.213 -11.115 4.983 1.00 95.62 221 SER A N 1
ATOM 1705 C CA . SER A 1 221 ? -2.515 -10.429 4.944 1.00 95.62 221 SER A CA 1
ATOM 1706 C C . SER A 1 221 ? -3.725 -11.355 5.139 1.00 95.62 221 SER A C 1
ATOM 1708 O O . SER A 1 221 ? -4.714 -10.946 5.743 1.00 95.62 221 SER A O 1
ATOM 1710 N N . VAL A 1 222 ? -3.656 -12.613 4.686 1.00 96.75 222 VAL A N 1
ATOM 1711 C CA . VAL A 1 222 ? -4.774 -13.580 4.757 1.00 96.75 222 VAL A CA 1
ATOM 1712 C C . VAL A 1 222 ? -5.202 -13.916 6.199 1.00 96.75 222 VAL A C 1
ATOM 1714 O O . VAL A 1 222 ? -6.367 -13.680 6.525 1.00 96.75 222 VAL A O 1
ATOM 1717 N N . PRO A 1 223 ? -4.333 -14.409 7.109 1.00 97.19 223 PRO A N 1
ATOM 1718 C CA . PRO A 1 223 ? -4.737 -14.669 8.492 1.00 97.19 223 PRO A CA 1
ATOM 1719 C C . PRO A 1 223 ? -5.123 -13.386 9.243 1.00 97.19 223 PRO A C 1
ATOM 1721 O O . PRO A 1 223 ? -6.027 -13.429 10.078 1.00 97.19 223 PRO A O 1
ATOM 1724 N N . MET A 1 224 ? -4.530 -12.230 8.907 1.00 97.94 224 MET A N 1
ATOM 1725 C CA . MET A 1 224 ? -4.986 -10.939 9.437 1.00 97.94 224 MET A CA 1
ATOM 1726 C C . MET A 1 224 ? -6.419 -10.609 8.986 1.00 97.94 224 MET A C 1
ATOM 1728 O O . MET A 1 224 ? -7.210 -10.138 9.800 1.00 97.94 224 MET A O 1
ATOM 1732 N N . ALA A 1 225 ? -6.787 -10.882 7.728 1.00 98.19 225 ALA A N 1
ATOM 1733 C CA . ALA A 1 225 ? -8.139 -10.670 7.206 1.00 98.19 225 ALA A CA 1
ATOM 1734 C C . ALA A 1 225 ? -9.178 -11.577 7.888 1.00 98.19 225 ALA A C 1
ATOM 1736 O O . ALA A 1 225 ? -10.238 -11.096 8.295 1.00 98.19 225 ALA A O 1
ATOM 1737 N N . VAL A 1 226 ? -8.846 -12.858 8.090 1.00 98.31 226 VAL A N 1
ATOM 1738 C CA . VAL A 1 226 ? -9.678 -13.805 8.855 1.00 98.31 226 VAL A CA 1
ATOM 1739 C C . VAL A 1 226 ? -9.864 -13.309 10.294 1.00 98.31 226 VAL A C 1
ATOM 1741 O O . VAL A 1 226 ? -10.992 -13.177 10.766 1.00 98.31 226 VAL A O 1
ATOM 1744 N N . GLN A 1 227 ? -8.779 -12.923 10.975 1.00 98.00 227 GLN A N 1
ATOM 1745 C CA . GLN A 1 227 ? -8.828 -12.371 12.336 1.00 98.00 227 GLN A CA 1
ATOM 1746 C C . GLN A 1 227 ? -9.606 -11.042 12.424 1.00 98.00 227 GLN A C 1
ATOM 1748 O O . GLN A 1 227 ? -10.190 -10.733 13.462 1.00 98.00 227 GLN A O 1
ATOM 1753 N N . ALA A 1 228 ? -9.637 -10.257 11.344 1.00 98.25 228 ALA A N 1
ATOM 1754 C CA . ALA A 1 228 ? -10.385 -9.006 11.230 1.00 98.25 228 ALA A CA 1
ATOM 1755 C C . ALA A 1 228 ? -11.869 -9.187 10.843 1.00 98.25 228 ALA A C 1
ATOM 1757 O O . ALA A 1 228 ? -12.591 -8.186 10.734 1.00 98.25 228 ALA A O 1
ATOM 1758 N N . GLY A 1 229 ? -12.321 -10.436 10.661 1.00 97.94 229 GLY A N 1
ATOM 1759 C CA . GLY A 1 229 ? -13.704 -10.794 10.344 1.00 97.94 229 GLY A CA 1
ATOM 1760 C C . GLY A 1 229 ? -14.114 -10.500 8.900 1.00 97.94 229 GLY A C 1
ATOM 1761 O O . GLY A 1 229 ? -15.268 -10.152 8.667 1.00 97.94 229 GLY A O 1
ATOM 1762 N N . LEU A 1 230 ? -13.175 -10.573 7.949 1.00 98.06 230 LEU A N 1
ATOM 1763 C CA . LEU A 1 230 ? -13.421 -10.302 6.523 1.00 98.06 230 LEU A CA 1
ATOM 1764 C C . LEU A 1 230 ? -13.730 -11.554 5.687 1.00 98.06 230 LEU A C 1
ATOM 1766 O O . LEU A 1 230 ? -14.161 -11.421 4.546 1.00 98.06 230 LEU A O 1
ATOM 1770 N N . GLY A 1 231 ? -13.520 -12.753 6.232 1.00 96.88 231 GLY A N 1
ATOM 1771 C CA . GLY A 1 231 ? -13.769 -14.018 5.545 1.00 96.88 231 GLY A CA 1
ATOM 1772 C C . GLY A 1 231 ? -13.104 -15.200 6.248 1.00 96.88 231 GLY A C 1
ATOM 1773 O O . GLY A 1 231 ? -12.618 -15.074 7.372 1.00 96.88 231 GLY A O 1
ATOM 1774 N N . GLU A 1 232 ? -13.061 -16.337 5.559 1.00 97.12 232 GLU A N 1
ATOM 1775 C CA . GLU A 1 232 ? -12.413 -17.576 6.002 1.00 97.12 232 GLU A CA 1
ATOM 1776 C C . GLU A 1 232 ? -11.252 -17.947 5.064 1.00 97.12 232 GLU A C 1
ATOM 1778 O O . GLU A 1 232 ? -11.128 -17.411 3.961 1.00 97.12 232 GLU A O 1
ATOM 1783 N N . ALA A 1 233 ? -10.377 -18.859 5.496 1.00 94.81 233 ALA A N 1
ATOM 1784 C CA . ALA A 1 233 ? -9.269 -19.325 4.667 1.00 94.81 233 ALA A CA 1
ATOM 1785 C C . ALA A 1 233 ? -9.764 -20.266 3.552 1.00 94.81 233 ALA A C 1
ATOM 1787 O O . ALA A 1 233 ? -10.445 -21.256 3.817 1.00 94.81 233 ALA A O 1
ATOM 1788 N N . GLY A 1 234 ? -9.386 -19.972 2.305 1.00 94.62 234 GLY A N 1
ATOM 1789 C CA . GLY A 1 234 ? -9.638 -20.851 1.162 1.00 94.62 234 GLY A CA 1
ATOM 1790 C C . GLY A 1 234 ? -8.779 -22.124 1.174 1.00 94.62 234 GLY A C 1
ATOM 1791 O O . GLY A 1 234 ? -7.855 -22.274 1.969 1.00 94.62 234 GLY A O 1
ATOM 1792 N N . ARG A 1 235 ? -9.074 -23.041 0.243 1.00 95.06 235 ARG A N 1
ATOM 1793 C CA . ARG A 1 235 ? -8.250 -24.238 -0.041 1.00 95.06 2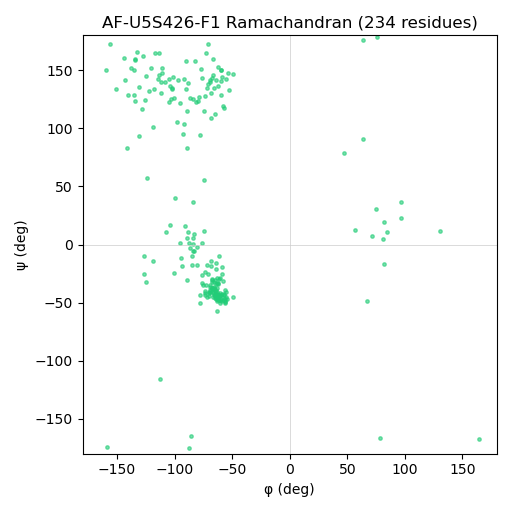35 ARG A CA 1
ATOM 1794 C C . ARG A 1 235 ? -7.040 -23.930 -0.944 1.00 95.06 235 ARG A C 1
ATOM 1796 O O . ARG A 1 235 ? -6.156 -24.774 -1.064 1.00 95.06 235 ARG A O 1
ATOM 1803 N N . ASN A 1 236 ? -7.108 -22.783 -1.616 1.00 81.56 236 ASN A N 1
ATOM 1804 C CA . ASN A 1 236 ? -6.383 -22.399 -2.828 1.00 81.56 236 ASN A CA 1
ATOM 1805 C C . ASN A 1 236 ? -4.886 -22.167 -2.589 1.00 81.56 236 ASN A C 1
ATOM 1807 O O . ASN A 1 236 ? -4.565 -21.503 -1.579 1.00 81.56 236 ASN A O 1
#

Sequence (236 aa):
LDEALNAGAWAVEFDYSGFNAAGGGPGSVITPYPINPMTNEIANEPVMVPGLYNWDNIDVESVRQQGQQWKFKSKEEASKMVKKAACFLGADLAGIAPYDERWTYSTWGRKIPKPCKMPNGRTKLMPWDLPKMLSGGGVEVFGHAKFEPDWEKYAGFKPKSVIVFVLEEDYEAIRTSPSVISSATVGKGYSNMGEVAYKIAVFLRKLGYYAAPCGNDTGISVPMAVQAGLGEAGRN

pLDDT: mean 93.87, std 6.61, range [51.78, 98.75]

Foldseek 3Di:
DLVVLLCVLQVLCVAAQQPFQPAQFQFGWHWAFDADPVPRDTDLETDIDGGLQGLDLPLLVVCVVVVNQDDDPDPVSVQVVLQVQLVVQPFPGKFKFFDDCVFFDQKFWHQQFDWDQDPVRHTDGHQWDPVCVVVVVDIGGVDIDIDGLDCCVRNVDDGTMDMATDHDFDPVQCVPPPDSSNSSSVSNRSSSLSSSQSSSQVVCSSSSHRHRGHDNTGGDRQVSCVNRVNDDDDPD

Secondary structure (DSSP, 8-state):
-HHHHHHHHHHHIIIII--TTTTB-SS-EE-PPPB-TTT-PBPSS---EE-TT----HHHHHHHHTT-----SSHHHHHHHHHHHHHHHT-SEEEEEE--GGGB-SSEEEE--EEEE-TTSPEEEESB-HHHHHTTS---B--EEEE---HHHHHSS---EEEEEE----HHHHTTTTSHHHHHHHHHHHHHHHHHHHHHHHHHHHTT------SSSSB-HHHHHHHTTS------

Nearest PDB structures (foldseek):
  8q4h-assembly1_B  TM=9.787E-01  e=2.540E-37  Desulfitobacterium hafniense TCE1
  5m8u-assembly1_A  TM=6.912E-01  e=3.204E-08  Sulfurospirillum multivorans
  5ma2-assembly1_B  TM=7.091E-01  e=5.801E-08  Sulfurospirillum multivorans
  4ur3-assembly2_E  TM=7.119E-01  e=6.155E-08  Sulfurospirillum multivorans
  4ur1-assembly1_B  TM=6.997E-01  e=6.931E-08  Sulfurospirillum multivorans

Solvent-accessible surface area (backbone atoms only — not comparable to full-atom values): 12777 Å² total; per-residue (Å²): 111,50,68,59,50,25,52,60,24,30,40,47,24,64,71,43,22,27,44,37,75,72,34,25,33,90,43,12,46,26,67,56,52,55,62,41,91,90,75,71,51,63,50,48,58,52,46,84,44,73,16,37,26,36,21,85,42,73,66,20,56,58,32,44,75,72,67,58,39,64,78,67,93,43,71,66,54,40,52,54,51,52,36,52,47,39,37,76,62,64,27,76,42,60,24,63,27,71,52,61,73,90,45,39,44,84,56,33,40,22,54,34,58,44,86,40,80,42,100,85,69,28,44,44,76,36,44,43,46,60,71,42,37,76,70,68,73,44,86,48,68,63,52,63,48,78,40,70,76,50,39,49,84,65,46,70,44,79,82,65,56,41,78,40,72,40,72,83,64,49,66,84,32,47,75,47,61,92,37,59,51,18,53,15,31,53,23,36,45,49,22,48,45,33,53,32,34,31,52,47,28,52,53,38,27,74,36,33,36,86,45,70,32,68,70,64,36,72,36,51,65,66,67,52,30,37,66,18,70,70,55,78,88,76,96,123

Radius of gyration: 19.75 Å; Cα contacts (8 Å, |Δi|>4): 423; chains: 1; bounding box: 43×51×49 Å

=== Feature glossary ===
The record interleaves many kinds of information about one protein. Here is each kind framed as the question it answers.

Q: What known structures does this most resemble?
A: Structural nearest neighbors (via Foldseek easy-search vs the PDB). Reported per hit: target PDB id, E-value, and alignment TM-score. A TM-score above ~0.5 is the conventional threshold for 'same fold'.

Q: Where is each backbone atom in 3D?
A: The mmCIF table is the protein's shape written out atom by atom. For each backbone N, Cα, C, and carbonyl O, it records an (x, y, z) coordinate triple in Å plus the residue type, chain letter, and residue number.

Q: What are the backbone torsion angles?
A: The φ/ψ torsion pair specifies the backbone conformation at each residue. φ rotates about the N–Cα bond, ψ about the Cα–C bond. Steric clashes forbid most of the (φ, ψ) plane — the allowed regions (α-helix basin, β-sheet basin, left-handed helix) are the Ramachandran-allowed regions.

Q: Which residues are buried vs exposed?
A: Solvent-accessible surface area (SASA) is the area in Å² traced out by the centre of a 1.4 Å probe sphere (a water molecule) rolled over the protein's van der Waals surface (Shrake–Rupley / Lee–Richards construction). Buried residues have near-zero SASA; fully exposed residues can exceed 200 Å². The total SASA scales roughly with the number of surface residues.

Q: How confident is the AlphaFold model at each residue?
A: pLDDT is the predicted lDDT-Cα score: AlphaFold's confidence that the local environment of each residue (all inter-atomic distances within 15 Å) is correctly placed. It is a per-residue number between 0 and 100, with higher meaning more reliable.

Q: What does the local fold look like, residue by residue?
A: 3Di is Foldseek's structural alphabet. Each residue is assigned one of twenty discrete states based on how its 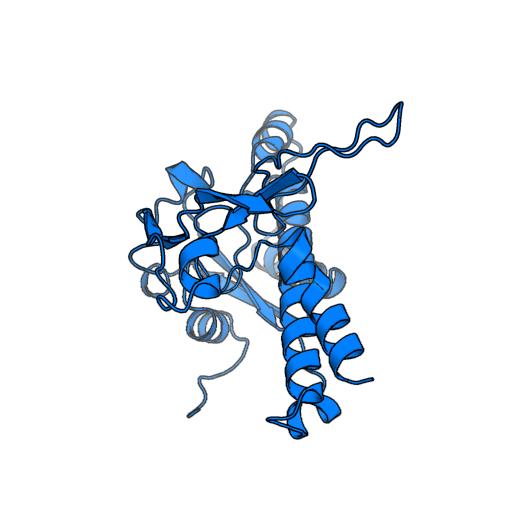Cα sits relative to its spatial (not sequential) neighbors. Aligning 3Di strings finds structural homologs roughly as well as full 3D superposition, but orders of magnitude faster.

Q: How big and how compact is the whole molecule?
A: Radius of gyration (Rg) is the root-mean-square distance of Cα atoms from their centroid — a single number for overall size and compactness. A globular domain of N residues has Rg ≈ 2.2·N^0.38 Å; an extended or disordered chain has a much larger Rg. The Cα contact count is the number of residue pairs whose Cα atoms are within 8 Å and are more than four positions apart in sequence — a standard proxy for tertiary packing density. The bounding box is the smallest axis-aligned box enclosing all Cα atoms.

Q: Which residues are in helices, strands, or loops?
A: DSSP 8-state secondary structure assigns each residue one of H (α-helix), G (3₁₀-helix), I (π-helix), E (extended β-strand), B (isolated β-bridge), T (hydrogen-bonded turn), S (bend), or '-' (coil). The assignment is computed from backbone hydrogen-bond geometry via the Kabsch–Sander algorithm.

Q: How mobile is each atom in the crystal?
A: Crystallographic B-factors measure how much each atom's electron density is smeared out, in Å². They rise in mobile loops and surface residues and fall in the buried interior. In AlphaFold models this column is repurposed to hold pLDDT instead.

Q: What if only a Cα trace is available?
A: P-SEA three-state annotation labels each residue as helix, strand, or coil based purely on the geometry of the Cα trace. It serves as a fallback when the full backbone (and thus DSSP) is unavailable.

Q: What family and function is it annotated with?
A: Database cross-references. InterPro integrates a dozen domain/family signature databases into unified entries with residue-range hits. GO terms attach function/process/location labels with evidence codes. CATH codes position the fold in a four-level structural taxonomy. Organism is the NCBI-taxonomy species name.

Q: Are the domains correctly placed relative to each other?
A: Predicted Aligned Error (PAE) is an AlphaFold confidence matrix: entry (i, j) is the expected error in the position of residue j, in ångströms, when the prediction is superimposed on the true structure at residue i. Low PAE within a block of residues means that block is internally rigid and well-predicted; high PAE between two blocks means their relative placement is uncertain even if each block individually is confident.

Q: What do the diagnostic plots show?
A: Three diagnostic plots accompany the record. The Cα contact map visualizes the tertiary structure as a 2D adjacency matrix (8 Å cutoff, sequence-local contacts suppressed). The Ramachandran plot shows the distribution of backbone (φ, ψ) torsions, with points in the α and β basins reflecting secondary structure content. The PAE plot shows AlphaFold's inter-residue confidence as a color matrix.

Q: What is the amino-acid chain?
A: Primary structure: the covalent order of the twenty standard amino acids along the backbone. Two proteins with the same sequence will (almost always) fold to the same structure; two with 30% identity often share a fold but not the details.

Q: What do the rendered images show?
A: The six renders are orthographic views along the three Cartesian axes in both directions. Representation (cartoon, sticks, or surface) and color scheme (sequence-rainbow or by-chain) vary across proteins so the training set covers all the common visualization conventions.